Protein AF-A0A834IJY7-F1 (afdb_monomer_lite)

Sequence (375 aa):
MKRDKISRIFHVLYTVHRRNLPITKVKAKPRTNQPKRVQFVTTEVRCQEKTRGGVRYEVILGEPEVKAAPPKKPLSPKSSMSVQDIEDKLKAAEERRQQLESSKIAALSAKMQKIEEASRKKDEQTNQFITATRDALEQKMGIVTEKREAYITDLKTKLKDHIENVEKTRLSLEQQTDEVRSAIEEKLKTASLQRDENIKKMLERLKEHEDQVQKVKSTNNAKLQELETAIQEKLEQARNRKEQINQEQIEKLKKNNSRTLEKQKSVESNIENRKSEVINLIENKLCIAEQIREKEIQKKLELAKKHNEHLNEVKQSLENRKAEQVNKIETKLSAAEQKREQEMQKKIENIKKHEKHAELVRQNKAVMAAKASSG

Secondary structure (DSSP, 8-state):
-------------------PPP-----------PPPP------EEEEEEEETTEEEEEEESS--S--SPPP-PPPPP-----HHHHHHHHHHHHHHHHHHHHHHHHHHHHHHHHHHHHHHHHHHHHHHHHHHHHHHHHHHHHHHHHHHHHHHHHHHHHHHHHHHHHHHHHHHHHHHHHHHHHHHHHHHHHHHHHHHHHHHHHHHHHHHHHHHHHHHHHHHHHHHHHHHHHHHHHHHHHHHHHHHHHHHHHHHHHHHHHHHHHHHHHHHHHHHHHHHHHHHHHHHHHHHHHHHHHHHHHHHHHHHHHHHHHHHHHHHHHHHHHHHHHHHHHHHHHHHHHHHHHHHHHHHHHHHHHHHHHHHHHHHHHHHTTS----

Foldseek 3Di:
DDDDDDDDDDDDDDDDDDDDDDDDDDDDDDDDDDDDDDDQFDKDWADWDDDPVGIDIDIDSHDPPDPDDDPDDPDDPPPPQDPVNVVVVVVVVVVVVVVVVVVVVVVVVVVVVVVVVVVVVVVVVVVVVVVVVVVVVVVVVVVVVVVVVVVVVVVVVVVVVVVVVVVVVVVVVVVVVVVVVVVVVVVVVVVVVVVVVVVVVVVVVVVVVVVVVVVVVVVVVVVVVVVVVVVVVVVVVVVVVVVVVVVVVVVVVVVVVVVVVVVVVVVVVVVVVVVVVVVVVVVVVVVVVVVVVVVVVVVVVVVVVVVVVVVVVVVVVVVVVVVVVVVVVVVVVVVVVVVVVVVVVVVVVVVVVVVVVVVVVVVVVVVPVVDDDDD

Structure (mmCIF, N/CA/C/O backbone):
data_AF-A0A834IJY7-F1
#
_entry.id   AF-A0A834IJY7-F1
#
loop_
_atom_site.group_PDB
_atom_site.id
_atom_site.type_symbol
_atom_site.label_atom_id
_atom_site.label_alt_id
_atom_site.label_comp_id
_atom_site.label_asym_id
_atom_site.label_entity_id
_atom_site.label_seq_id
_atom_site.pdbx_PDB_ins_code
_atom_site.Cartn_x
_atom_site.Cartn_y
_atom_site.Cartn_z
_atom_site.occupancy
_atom_site.B_iso_or_equiv
_atom_site.auth_seq_id
_atom_site.auth_comp_id
_atom_site.auth_asym_id
_atom_site.auth_atom_id
_atom_site.pdbx_PDB_model_num
ATOM 1 N N . MET A 1 1 ? 16.867 -16.727 -80.340 1.00 38.84 1 MET A N 1
ATOM 2 C CA . MET A 1 1 ? 16.602 -15.469 -81.081 1.00 38.84 1 MET A CA 1
ATOM 3 C C . MET A 1 1 ? 17.670 -14.461 -80.678 1.00 38.84 1 MET A C 1
ATOM 5 O O . MET A 1 1 ? 17.827 -14.279 -79.490 1.00 38.84 1 MET A O 1
ATOM 9 N N . LYS A 1 2 ? 18.471 -13.812 -81.517 1.00 42.75 2 LYS A N 1
ATOM 10 C CA . LYS A 1 2 ? 18.690 -13.819 -82.965 1.00 42.75 2 LYS A CA 1
ATOM 11 C C . LYS A 1 2 ? 20.213 -13.724 -83.151 1.00 42.75 2 LYS A C 1
ATOM 13 O O . LYS A 1 2 ? 20.848 -12.877 -82.532 1.00 42.75 2 LYS A O 1
ATOM 18 N N . ARG A 1 3 ? 20.763 -14.618 -83.970 1.00 38.97 3 ARG A N 1
ATOM 19 C CA . ARG A 1 3 ? 22.030 -14.413 -84.675 1.00 38.97 3 ARG A CA 1
ATOM 20 C C . ARG A 1 3 ? 21.736 -13.606 -85.949 1.00 38.97 3 ARG A C 1
ATOM 22 O O . ARG A 1 3 ? 20.572 -13.450 -86.315 1.00 38.97 3 ARG A O 1
ATOM 29 N N . ASP A 1 4 ? 22.817 -13.188 -86.596 1.00 41.53 4 ASP A N 1
ATOM 30 C CA . ASP A 1 4 ? 22.943 -12.801 -88.009 1.00 41.53 4 ASP A CA 1
ATOM 31 C C . ASP A 1 4 ? 22.871 -11.307 -88.348 1.00 41.53 4 ASP A C 1
ATOM 33 O O . ASP A 1 4 ? 21.814 -10.678 -88.349 1.00 41.53 4 ASP A O 1
ATOM 37 N N . LYS A 1 5 ? 24.036 -10.770 -88.736 1.00 43.28 5 LYS A N 1
ATOM 38 C CA . LYS A 1 5 ? 24.415 -10.454 -90.135 1.00 43.28 5 LYS A CA 1
ATOM 39 C C . LYS A 1 5 ? 25.928 -10.147 -90.148 1.00 43.28 5 LYS A C 1
ATOM 41 O O . LYS A 1 5 ? 26.377 -9.289 -89.403 1.00 43.28 5 LYS A O 1
ATOM 46 N N . ILE A 1 6 ? 26.785 -11.000 -90.725 1.00 40.69 6 ILE A N 1
ATOM 47 C CA . ILE A 1 6 ? 27.172 -11.067 -92.157 1.00 40.69 6 ILE A CA 1
ATOM 48 C C . ILE A 1 6 ? 27.755 -9.710 -92.608 1.00 40.69 6 ILE A C 1
ATOM 50 O O . ILE A 1 6 ? 27.006 -8.751 -92.709 1.00 40.69 6 ILE A O 1
ATOM 54 N N . SER A 1 7 ? 29.079 -9.513 -92.686 1.00 35.91 7 SER A N 1
ATOM 55 C CA . SER A 1 7 ? 30.093 -10.028 -93.640 1.00 35.91 7 SER A CA 1
ATOM 56 C C . SER A 1 7 ? 30.334 -9.087 -94.835 1.00 35.91 7 SER A C 1
ATOM 58 O O . SER A 1 7 ? 29.386 -8.576 -95.420 1.00 35.91 7 SER A O 1
ATOM 60 N N . ARG A 1 8 ? 31.618 -9.029 -95.237 1.00 38.97 8 ARG A N 1
ATOM 61 C CA . ARG A 1 8 ? 32.228 -8.568 -96.510 1.00 38.97 8 ARG A CA 1
ATOM 62 C C . ARG A 1 8 ? 32.745 -7.121 -96.544 1.00 38.97 8 ARG A C 1
ATOM 64 O O . ARG A 1 8 ? 31.973 -6.188 -96.413 1.00 38.97 8 ARG A O 1
ATOM 71 N N . ILE A 1 9 ? 34.070 -6.908 -96.488 1.00 36.78 9 ILE A N 1
ATOM 72 C CA . ILE A 1 9 ? 35.138 -7.099 -97.517 1.00 36.78 9 ILE A CA 1
ATOM 73 C C . ILE A 1 9 ? 35.151 -5.942 -98.533 1.00 36.78 9 ILE A C 1
ATOM 75 O O . ILE A 1 9 ? 34.147 -5.738 -99.199 1.00 36.78 9 ILE A O 1
ATOM 79 N N . PHE A 1 10 ? 36.308 -5.264 -98.652 1.00 37.94 10 PHE A N 1
ATOM 80 C CA . PHE A 1 10 ? 37.051 -4.817 -99.863 1.00 37.94 10 PHE A CA 1
ATOM 81 C C . PHE A 1 10 ? 37.964 -3.631 -99.460 1.00 37.94 10 PHE A C 1
ATOM 83 O O . PHE A 1 10 ? 37.476 -2.604 -99.012 1.00 37.94 10 PHE A O 1
ATOM 90 N N . HIS A 1 11 ? 39.290 -3.777 -99.341 1.00 36.34 11 HIS A N 1
ATOM 91 C CA . HIS A 1 11 ? 40.300 -3.688 -100.414 1.00 36.34 11 HIS A CA 1
ATOM 92 C C . HIS A 1 11 ? 40.090 -2.521 -101.393 1.00 36.34 11 HIS A C 1
ATOM 94 O O . HIS A 1 11 ? 39.398 -2.696 -102.389 1.00 36.34 11 HIS A O 1
ATOM 100 N N . VAL A 1 12 ? 40.774 -1.387 -101.171 1.00 42.09 12 VAL A N 1
ATOM 101 C CA . VAL A 1 12 ? 41.196 -0.471 -102.248 1.00 42.09 12 VAL A CA 1
ATOM 102 C C . VAL A 1 12 ? 42.589 0.092 -101.942 1.00 42.09 12 VAL A C 1
ATOM 104 O O . VAL A 1 12 ? 42.878 0.573 -100.849 1.00 42.09 12 VAL A O 1
ATOM 107 N N . LEU A 1 13 ? 43.442 -0.047 -102.950 1.00 35.44 13 LEU A N 1
ATOM 108 C CA . LEU A 1 13 ? 44.845 0.324 -103.063 1.00 35.44 13 LEU A CA 1
ATOM 109 C C . LEU A 1 13 ? 45.053 1.839 -103.256 1.00 35.44 13 LEU A C 1
ATOM 111 O O . LEU A 1 13 ? 44.202 2.516 -103.818 1.00 35.44 13 LEU A O 1
ATOM 115 N N . TYR A 1 14 ? 46.242 2.297 -102.842 1.00 34.66 14 TYR A N 1
ATOM 116 C CA . TYR A 1 14 ? 47.100 3.357 -103.407 1.00 34.66 14 TYR A CA 1
ATOM 117 C C . TYR A 1 14 ? 46.477 4.596 -104.075 1.00 34.66 14 TYR A C 1
ATOM 119 O O . TYR A 1 14 ? 45.822 4.489 -105.098 1.00 34.66 14 TYR A O 1
ATOM 127 N N . THR A 1 15 ? 46.953 5.787 -103.682 1.00 43.72 15 THR A N 1
ATOM 128 C CA . THR A 1 15 ? 47.568 6.743 -104.635 1.00 43.72 15 THR A CA 1
ATOM 129 C C . THR A 1 15 ? 48.468 7.766 -103.921 1.00 43.72 15 THR A C 1
ATOM 131 O O . THR A 1 15 ? 48.034 8.539 -103.072 1.00 43.72 15 THR A O 1
ATOM 134 N N . VAL A 1 16 ? 49.748 7.793 -104.307 1.00 42.41 16 VAL A N 1
ATOM 135 C CA . VAL A 1 16 ? 50.743 8.826 -103.972 1.00 42.41 16 VAL A CA 1
ATOM 136 C C . VAL A 1 16 ? 50.749 9.849 -105.109 1.00 42.41 16 VAL A C 1
ATOM 138 O O . VAL A 1 16 ? 51.053 9.491 -106.243 1.00 42.41 16 VAL A O 1
ATOM 141 N N . HIS A 1 17 ? 50.442 11.118 -104.827 1.00 43.25 17 HIS A N 1
ATOM 142 C CA . HIS A 1 17 ? 50.485 12.196 -105.822 1.00 43.25 17 HIS A CA 1
ATOM 143 C C . HIS A 1 17 ? 51.727 13.079 -105.635 1.00 43.25 17 HIS A C 1
ATOM 145 O O . HIS A 1 17 ? 51.758 13.996 -104.815 1.00 43.25 17 HIS A O 1
ATOM 151 N N . ARG A 1 18 ? 52.754 12.797 -106.446 1.00 37.34 18 ARG A N 1
ATOM 152 C CA . ARG A 1 18 ? 53.993 13.571 -106.609 1.00 37.34 18 ARG A CA 1
ATOM 153 C C . ARG A 1 18 ? 53.788 14.577 -107.751 1.00 37.34 18 ARG A C 1
ATOM 155 O O . ARG A 1 18 ? 53.533 14.164 -108.878 1.00 37.34 18 ARG A O 1
ATOM 162 N N . ARG A 1 19 ? 53.882 15.885 -107.488 1.00 42.09 19 ARG A N 1
ATOM 163 C CA . ARG A 1 19 ? 53.818 16.933 -108.527 1.00 42.09 19 ARG A CA 1
ATOM 164 C C . ARG A 1 19 ? 55.229 17.390 -108.912 1.00 42.09 19 ARG A C 1
ATOM 166 O O . ARG A 1 19 ? 55.944 17.942 -108.084 1.00 42.09 19 ARG A O 1
ATOM 173 N N . ASN A 1 20 ? 55.601 17.144 -110.169 1.00 45.50 20 ASN A N 1
ATOM 174 C CA . ASN A 1 20 ? 56.805 17.653 -110.829 1.00 45.50 20 ASN A CA 1
ATOM 175 C C . ASN A 1 20 ? 56.494 19.007 -111.497 1.00 45.50 20 ASN A C 1
ATOM 177 O O . ASN A 1 20 ? 55.472 19.122 -112.171 1.00 45.50 20 ASN A O 1
ATOM 181 N N . LEU A 1 21 ? 57.389 19.994 -111.363 1.00 47.38 21 LEU A N 1
ATOM 182 C CA . LEU A 1 21 ? 57.423 21.189 -112.220 1.00 47.38 21 LEU A CA 1
ATOM 183 C C . LEU A 1 21 ? 58.429 20.990 -113.376 1.00 47.38 21 LEU A C 1
ATOM 185 O O . LEU A 1 21 ? 59.454 20.334 -113.173 1.00 47.38 21 LEU A O 1
ATOM 189 N N . PRO A 1 22 ? 58.165 21.537 -114.579 1.00 48.69 22 PRO A N 1
ATOM 190 C CA . PRO A 1 22 ? 58.965 21.269 -115.770 1.00 48.69 22 PRO A CA 1
ATOM 191 C C . PRO A 1 22 ? 60.200 22.178 -115.887 1.00 48.69 22 PRO A C 1
ATOM 193 O O . PRO A 1 22 ? 60.126 23.395 -115.742 1.00 48.69 22 PRO A O 1
ATOM 196 N N . ILE A 1 23 ? 61.336 21.560 -116.219 1.00 48.78 23 ILE A N 1
ATOM 197 C CA . ILE A 1 23 ? 62.588 22.209 -116.630 1.00 48.78 23 ILE A CA 1
ATOM 198 C C . ILE A 1 23 ? 62.570 22.338 -118.158 1.00 48.78 23 ILE A C 1
ATOM 200 O O . ILE A 1 23 ? 62.612 21.328 -118.861 1.00 48.78 23 ILE A O 1
ATOM 204 N N . THR A 1 24 ? 62.562 23.559 -118.690 1.00 43.22 24 THR A N 1
ATOM 205 C CA . THR A 1 24 ? 62.720 23.815 -120.131 1.00 43.22 24 THR A CA 1
ATOM 206 C C . THR A 1 24 ? 64.186 24.083 -120.471 1.00 43.22 24 THR A C 1
ATOM 208 O O . THR A 1 24 ? 64.736 25.126 -120.122 1.00 43.22 24 THR A O 1
ATOM 211 N N . LYS A 1 25 ? 64.829 23.142 -121.173 1.00 44.59 25 LYS A N 1
ATOM 212 C CA . LYS A 1 25 ? 66.136 23.330 -121.824 1.00 44.59 25 LYS A CA 1
ATOM 213 C C . LYS A 1 25 ? 65.916 23.830 -123.253 1.00 44.59 25 LYS A C 1
ATOM 215 O O . LYS A 1 25 ? 65.259 23.145 -124.030 1.00 44.59 25 LYS A O 1
ATOM 220 N N . VAL A 1 26 ? 66.526 24.955 -123.624 1.00 46.16 26 VAL A N 1
ATOM 221 C CA . VAL A 1 26 ? 66.624 25.404 -125.024 1.00 46.16 26 VAL A CA 1
ATOM 222 C C . VAL A 1 26 ? 68.057 25.169 -125.506 1.00 46.16 26 VAL A C 1
ATOM 224 O O . VAL A 1 26 ? 68.996 25.799 -125.030 1.00 46.16 26 VAL A O 1
ATOM 227 N N . LYS A 1 27 ? 68.225 24.219 -126.433 1.00 38.81 27 LYS A N 1
ATOM 228 C CA . LYS A 1 27 ? 69.438 24.007 -127.238 1.00 38.81 27 LYS A CA 1
ATOM 229 C C . LYS A 1 27 ? 69.098 24.390 -128.679 1.00 38.81 27 LYS A C 1
ATOM 231 O O . LYS A 1 27 ? 68.228 23.760 -129.272 1.00 38.81 27 LYS A O 1
ATOM 236 N N . ALA A 1 28 ? 69.812 25.352 -129.256 1.00 45.56 28 ALA A N 1
ATOM 237 C CA . ALA A 1 28 ? 69.815 25.599 -130.697 1.00 45.56 28 ALA A CA 1
ATOM 238 C C . ALA A 1 28 ? 71.261 25.757 -131.201 1.00 45.56 28 ALA A C 1
ATOM 240 O O . ALA A 1 28 ? 72.141 26.209 -130.477 1.00 45.56 28 ALA A O 1
ATOM 241 N N . LYS A 1 29 ? 71.472 25.250 -132.415 1.00 49.19 29 LYS A N 1
ATOM 242 C CA . LYS A 1 29 ? 72.704 24.737 -133.045 1.00 49.19 29 LYS A CA 1
ATOM 243 C C . LYS A 1 29 ? 73.736 25.817 -133.448 1.00 49.19 29 LYS A C 1
ATOM 245 O O . LYS A 1 29 ? 73.371 26.985 -133.555 1.00 49.19 29 LYS A O 1
ATOM 250 N N . PRO A 1 30 ? 75.006 25.436 -133.712 1.00 46.34 30 PRO A N 1
ATOM 251 C CA . PRO A 1 30 ? 76.094 26.376 -133.985 1.00 46.34 30 PRO A CA 1
ATOM 252 C C . PRO A 1 30 ? 76.024 26.918 -135.417 1.00 46.34 30 PRO A C 1
ATOM 254 O O . PRO A 1 30 ? 75.591 26.217 -136.333 1.00 46.34 30 PRO A O 1
ATOM 257 N N . ARG A 1 31 ? 76.488 28.156 -135.625 1.00 46.28 31 ARG A N 1
ATOM 258 C CA . ARG A 1 31 ? 76.625 28.748 -136.961 1.00 46.28 31 ARG A CA 1
ATOM 259 C C . ARG A 1 31 ? 77.946 29.507 -137.067 1.00 46.28 31 ARG A C 1
ATOM 261 O O . ARG A 1 31 ? 78.106 30.585 -136.510 1.00 46.28 31 ARG A O 1
ATOM 268 N N . THR A 1 32 ? 78.891 28.908 -137.779 1.00 41.16 32 THR A N 1
ATOM 269 C CA . THR A 1 32 ? 80.137 29.524 -138.241 1.00 41.16 32 THR A CA 1
ATOM 270 C C . THR A 1 32 ? 79.849 30.344 -139.496 1.00 41.16 32 THR A C 1
ATOM 272 O O . THR A 1 32 ? 79.196 29.831 -140.404 1.00 41.16 32 THR A O 1
ATOM 275 N N . ASN A 1 33 ? 80.334 31.585 -139.586 1.00 47.81 33 ASN A N 1
ATOM 276 C CA . ASN A 1 33 ? 80.437 32.295 -140.862 1.00 47.81 33 ASN A CA 1
ATOM 277 C C . ASN A 1 33 ? 81.646 33.242 -140.876 1.00 47.81 33 ASN A C 1
ATOM 279 O O . ASN A 1 33 ? 81.942 33.914 -139.893 1.00 47.81 33 ASN A O 1
ATOM 283 N N . GLN A 1 34 ? 82.330 33.203 -142.015 1.00 47.91 34 GLN A N 1
ATOM 284 C CA . GLN A 1 34 ? 83.654 33.731 -142.352 1.00 47.91 34 GLN A CA 1
ATOM 285 C C . GLN A 1 34 ? 83.768 35.275 -142.320 1.00 47.91 34 GLN A C 1
ATOM 287 O O . GLN A 1 34 ? 82.744 35.964 -142.368 1.00 47.91 34 GLN A O 1
ATOM 292 N N . PRO A 1 35 ? 84.997 35.837 -142.259 1.00 56.34 35 PRO A N 1
ATOM 293 C CA . PRO A 1 35 ? 85.220 37.279 -14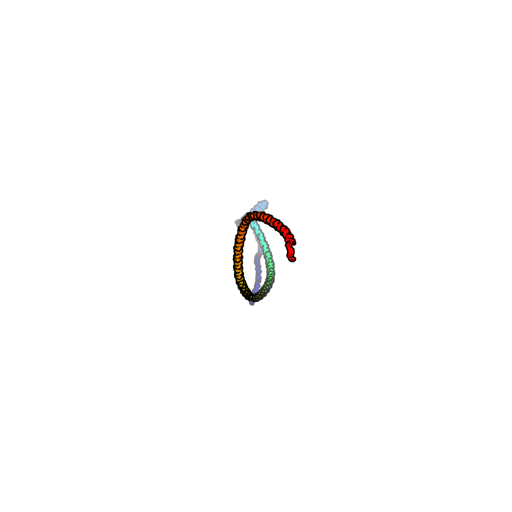2.125 1.00 56.34 35 PRO A CA 1
ATOM 294 C C . PRO A 1 35 ? 84.767 38.079 -143.357 1.00 56.34 35 PRO A C 1
ATOM 296 O O . PRO A 1 35 ? 85.046 37.723 -144.502 1.00 56.34 35 PRO A O 1
ATOM 299 N N . LYS A 1 36 ? 84.073 39.197 -143.105 1.00 56.53 36 LYS A N 1
ATOM 300 C CA . LYS A 1 36 ? 83.628 40.163 -144.121 1.00 56.53 36 LYS A CA 1
ATOM 301 C C . LYS A 1 36 ? 84.762 41.124 -144.497 1.00 56.53 36 LYS A C 1
ATOM 303 O O . LYS A 1 36 ? 85.571 41.504 -143.657 1.00 56.53 36 LYS A O 1
ATOM 308 N N . ARG A 1 37 ? 84.774 41.502 -145.778 1.00 50.97 37 ARG A N 1
ATOM 309 C CA . ARG A 1 37 ? 85.736 42.391 -146.451 1.00 50.97 37 ARG A CA 1
ATOM 310 C C . ARG A 1 37 ? 85.985 43.693 -145.677 1.00 50.97 37 ARG A C 1
ATOM 312 O O . ARG A 1 37 ? 85.035 44.341 -145.246 1.00 50.97 37 ARG A O 1
ATOM 319 N N . VAL A 1 38 ? 87.258 44.080 -145.577 1.00 46.75 38 VAL A N 1
ATOM 320 C CA . VAL A 1 38 ? 87.716 45.370 -145.041 1.00 46.75 38 VAL A CA 1
ATOM 321 C C . VAL A 1 38 ? 87.212 46.489 -145.957 1.00 46.75 38 VAL A C 1
ATOM 323 O O . VAL A 1 38 ? 87.565 46.534 -147.134 1.00 46.75 38 VAL A O 1
ATOM 326 N N . GLN A 1 39 ? 86.351 47.356 -145.428 1.00 56.75 39 GLN A N 1
ATOM 327 C CA . GLN A 1 39 ? 85.931 48.594 -146.082 1.00 56.75 39 GLN A CA 1
ATOM 328 C C . GLN A 1 39 ? 86.900 49.702 -145.660 1.00 56.75 39 GLN A C 1
ATOM 330 O O . GLN A 1 39 ? 87.082 49.943 -144.469 1.00 56.75 39 GLN A O 1
ATOM 335 N N . PHE A 1 40 ? 87.550 50.346 -146.629 1.00 47.84 40 PHE A N 1
ATOM 336 C CA . PHE A 1 40 ? 88.382 51.521 -146.382 1.00 47.84 40 PHE A CA 1
ATOM 337 C C . PHE A 1 40 ? 87.459 52.720 -146.161 1.00 47.84 40 PHE A C 1
ATOM 339 O O . PHE A 1 40 ? 86.827 53.186 -147.105 1.00 47.84 40 PHE A O 1
ATOM 346 N N . VAL A 1 41 ? 87.345 53.179 -144.914 1.00 57.81 41 VAL A N 1
ATOM 347 C CA . VAL A 1 41 ? 86.576 54.380 -144.569 1.00 57.81 41 VAL A CA 1
ATOM 348 C C . VAL A 1 41 ? 87.533 55.573 -144.536 1.00 57.81 41 VAL A C 1
ATOM 350 O O . VAL A 1 41 ? 88.617 55.488 -143.959 1.00 57.81 41 VAL A O 1
ATOM 353 N N . THR A 1 42 ? 87.180 56.661 -145.217 1.00 59.50 42 THR A N 1
ATOM 354 C CA . THR A 1 42 ? 87.978 57.892 -145.291 1.00 59.50 42 THR A CA 1
ATOM 355 C C . THR A 1 42 ? 87.943 58.627 -143.951 1.00 59.50 42 THR A C 1
ATOM 357 O O . THR A 1 42 ? 86.962 59.293 -143.635 1.00 59.50 42 THR A O 1
ATOM 360 N N . THR A 1 43 ? 89.012 58.494 -143.167 1.00 62.69 43 THR A N 1
ATOM 361 C CA . THR A 1 43 ? 89.183 59.162 -141.870 1.00 62.69 43 THR A CA 1
ATOM 362 C C . THR A 1 43 ? 89.614 60.620 -142.041 1.00 62.69 43 THR A C 1
ATOM 364 O O . THR A 1 43 ? 90.710 60.883 -142.536 1.00 62.69 43 THR A O 1
ATOM 367 N N . GLU A 1 44 ? 88.793 61.564 -141.577 1.00 72.31 44 GLU A N 1
ATOM 368 C CA . GLU A 1 44 ? 89.109 62.995 -141.493 1.00 72.31 44 GLU A CA 1
ATOM 369 C C . GLU A 1 44 ? 89.424 63.376 -140.037 1.00 72.31 44 GLU A C 1
ATOM 371 O O . GLU A 1 44 ? 88.681 63.038 -139.115 1.00 72.31 44 GLU A O 1
ATOM 376 N N . VAL A 1 45 ? 90.529 64.086 -139.802 1.00 73.44 45 VAL A N 1
ATOM 377 C CA . VAL A 1 45 ? 90.895 64.596 -138.473 1.00 73.44 45 VAL A CA 1
ATOM 378 C C . VAL A 1 45 ? 90.630 66.098 -138.414 1.00 73.44 45 VAL A C 1
ATOM 380 O O . VAL A 1 45 ? 91.240 66.862 -139.160 1.00 73.44 45 VAL A O 1
ATOM 383 N N . ARG A 1 46 ? 89.749 66.528 -137.505 1.00 71.94 46 ARG A N 1
ATOM 384 C CA . ARG A 1 46 ? 89.367 67.932 -137.285 1.00 71.94 46 ARG A CA 1
ATOM 385 C C . ARG A 1 46 ? 89.684 68.385 -135.854 1.00 71.94 46 ARG A C 1
ATOM 387 O O . ARG A 1 46 ? 89.955 67.578 -134.968 1.00 71.94 46 ARG A O 1
ATOM 394 N N . CYS A 1 47 ? 89.678 69.702 -135.638 1.00 73.44 47 CYS A N 1
ATOM 395 C CA . CYS A 1 47 ? 89.782 70.329 -134.311 1.00 73.44 47 CYS A CA 1
ATOM 396 C C . CYS A 1 47 ? 91.017 69.893 -133.494 1.00 73.44 47 CYS A C 1
ATOM 398 O O . CYS A 1 47 ? 90.910 69.541 -132.320 1.00 73.44 47 CYS A O 1
ATOM 400 N N . GLN A 1 48 ? 92.200 69.900 -134.120 1.00 72.75 48 GLN A N 1
ATOM 401 C CA . GLN A 1 48 ? 93.450 69.589 -133.431 1.00 72.75 48 GLN A CA 1
ATOM 402 C C . GLN A 1 48 ? 93.884 70.757 -132.534 1.00 72.75 48 GLN A C 1
ATOM 404 O O . GLN A 1 48 ? 94.362 71.781 -133.017 1.00 72.75 48 GLN A O 1
ATOM 409 N N . GLU A 1 49 ? 93.772 70.577 -131.222 1.00 76.81 49 GLU A N 1
ATOM 410 C CA . GLU A 1 49 ? 94.214 71.535 -130.215 1.00 76.81 49 GLU A CA 1
ATOM 411 C C . GLU A 1 49 ? 95.462 71.003 -129.506 1.00 76.81 49 GLU A C 1
ATOM 413 O O . GLU A 1 49 ? 95.454 69.944 -128.868 1.00 76.81 49 GLU A O 1
ATOM 418 N N . LYS A 1 50 ? 96.568 71.736 -129.656 1.00 80.06 50 LYS A N 1
ATOM 419 C CA . LYS A 1 50 ? 97.861 71.387 -129.068 1.00 80.06 50 LYS A CA 1
ATOM 420 C C . LYS A 1 50 ? 98.077 72.218 -127.813 1.00 80.06 50 LYS A C 1
ATOM 422 O O . LYS A 1 50 ? 98.107 73.442 -127.876 1.00 80.06 50 LYS A O 1
ATOM 427 N N . THR A 1 51 ? 98.276 71.546 -126.687 1.00 74.62 51 THR A N 1
ATOM 428 C CA . THR A 1 51 ? 98.756 72.166 -125.446 1.00 74.62 51 THR A CA 1
ATOM 429 C C . THR A 1 51 ? 100.147 71.626 -125.119 1.00 74.62 51 THR A C 1
ATOM 431 O O . THR A 1 51 ? 100.586 70.626 -125.690 1.00 74.62 51 THR A O 1
ATOM 434 N N . ARG A 1 52 ? 100.866 72.257 -124.178 1.00 78.12 52 ARG A N 1
ATOM 435 C CA . ARG A 1 52 ? 102.225 71.832 -123.781 1.00 78.12 52 ARG A CA 1
ATOM 436 C C . ARG A 1 52 ? 102.294 70.368 -123.300 1.00 78.12 52 ARG A C 1
ATOM 438 O O . ARG A 1 52 ? 103.363 69.776 -123.352 1.00 78.12 52 ARG A O 1
ATOM 445 N N . GLY A 1 53 ? 101.174 69.796 -122.844 1.00 82.75 53 GLY A N 1
ATOM 446 C CA . GLY A 1 53 ? 101.066 68.415 -122.351 1.00 82.75 53 GLY A CA 1
ATOM 447 C C . GLY A 1 53 ? 100.581 67.381 -123.375 1.00 82.75 53 GLY A C 1
ATOM 448 O O . GLY A 1 53 ? 100.396 66.226 -123.006 1.00 82.75 53 GLY A O 1
ATOM 449 N N . GLY A 1 54 ? 100.353 67.766 -124.635 1.00 85.06 54 GLY A N 1
ATOM 450 C CA . GLY A 1 54 ? 99.896 66.855 -125.685 1.00 85.06 54 GLY A CA 1
ATOM 451 C C . GLY A 1 54 ? 98.847 67.467 -126.609 1.00 85.06 54 GLY A C 1
ATOM 452 O O . GLY A 1 54 ? 98.421 68.614 -126.455 1.00 85.06 54 GLY A O 1
ATOM 453 N N . VAL A 1 55 ? 98.440 66.681 -127.603 1.00 82.06 55 VAL A N 1
ATOM 454 C CA . VAL A 1 55 ? 97.530 67.116 -128.660 1.00 82.06 55 VAL A CA 1
ATOM 455 C C . VAL A 1 55 ? 96.241 66.314 -128.607 1.00 82.06 55 VAL A C 1
ATOM 457 O O . VAL A 1 55 ? 96.282 65.091 -128.721 1.00 82.06 55 VAL A O 1
ATOM 460 N N . ARG A 1 56 ? 95.105 67.008 -128.490 1.00 82.56 56 ARG A N 1
ATOM 461 C CA . ARG A 1 56 ? 93.779 66.414 -128.693 1.00 82.56 56 ARG A CA 1
ATOM 462 C C . ARG A 1 56 ? 93.287 66.752 -130.093 1.00 82.56 56 ARG A C 1
ATOM 464 O O . ARG A 1 56 ? 93.484 67.871 -130.553 1.00 82.56 56 ARG A O 1
ATOM 471 N N . TYR A 1 57 ? 92.685 65.792 -130.775 1.00 77.44 57 TYR A N 1
ATOM 472 C CA . TYR A 1 57 ? 92.036 65.993 -132.065 1.00 77.44 57 TYR A CA 1
ATOM 473 C C . TYR A 1 57 ? 90.808 65.100 -132.156 1.00 77.44 57 TYR A C 1
ATOM 475 O O . TYR A 1 57 ? 90.750 64.047 -131.520 1.00 77.44 57 TYR A O 1
ATOM 483 N N . GLU A 1 58 ? 89.828 65.534 -132.935 1.00 78.94 58 GLU A N 1
ATOM 484 C CA . GLU A 1 58 ? 88.626 64.767 -133.215 1.00 78.94 58 GLU A CA 1
ATOM 485 C C . GLU A 1 58 ? 88.839 63.964 -134.503 1.00 78.94 58 GLU A C 1
ATOM 487 O O . GLU A 1 58 ? 89.218 64.517 -135.536 1.00 78.94 58 GLU A O 1
ATOM 492 N N . VAL A 1 59 ? 88.642 62.647 -134.433 1.00 80.94 59 VAL A N 1
ATOM 493 C CA . VAL A 1 59 ? 88.781 61.734 -135.574 1.00 80.94 59 VAL A CA 1
ATOM 494 C C . VAL A 1 59 ? 87.393 61.345 -136.051 1.00 80.94 59 VAL A C 1
ATOM 496 O O . VAL A 1 59 ? 86.698 60.575 -135.388 1.00 80.94 59 VAL A O 1
ATOM 499 N N . ILE A 1 60 ? 86.998 61.864 -137.207 1.00 76.44 60 ILE A N 1
ATOM 500 C CA . ILE A 1 60 ? 85.737 61.535 -137.857 1.00 76.44 60 ILE A CA 1
ATOM 501 C C . ILE A 1 60 ? 86.030 60.438 -138.877 1.00 76.44 60 ILE A C 1
ATOM 503 O O . ILE A 1 60 ? 86.618 60.668 -139.929 1.00 76.44 60 ILE A O 1
ATOM 507 N N . LEU A 1 61 ? 85.638 59.211 -138.538 1.00 75.50 61 LEU A N 1
ATOM 508 C CA . LEU A 1 61 ? 85.828 58.036 -139.393 1.00 75.50 61 LEU A CA 1
ATOM 509 C C . LEU A 1 61 ? 84.844 58.007 -140.580 1.00 75.50 61 LEU A C 1
ATOM 511 O O . LEU A 1 61 ? 85.008 57.169 -141.450 1.00 75.50 61 LEU A O 1
ATOM 515 N N . GLY A 1 62 ? 83.850 58.903 -140.627 1.00 71.75 62 GLY A N 1
ATOM 516 C CA . GLY A 1 62 ? 82.886 59.101 -141.718 1.00 71.75 62 GLY A CA 1
ATOM 517 C C . GLY A 1 62 ? 81.807 60.121 -141.320 1.00 71.75 62 GLY A C 1
ATOM 518 O O . GLY A 1 62 ? 81.522 60.271 -140.130 1.00 71.75 62 GLY A O 1
ATOM 519 N N . GLU A 1 63 ? 81.228 60.851 -142.281 1.00 65.31 63 GLU A N 1
ATOM 520 C CA . GLU A 1 63 ? 80.166 61.828 -141.989 1.00 65.31 63 GLU A CA 1
ATOM 521 C C . GLU A 1 63 ? 78.907 61.127 -141.438 1.00 65.31 63 GLU A C 1
ATOM 523 O O . GLU A 1 63 ? 78.471 60.121 -142.004 1.00 65.31 63 GLU A O 1
ATOM 528 N N . PRO A 1 64 ? 78.299 61.624 -140.341 1.00 67.06 64 PRO A N 1
ATOM 529 C CA . PRO A 1 64 ? 77.100 61.011 -139.782 1.00 67.06 64 PRO A CA 1
ATOM 530 C C . PRO A 1 64 ? 75.935 61.106 -140.779 1.00 67.06 64 PRO A C 1
ATOM 532 O O . PRO A 1 64 ? 75.542 62.196 -141.189 1.00 67.06 64 PRO A O 1
ATOM 535 N N . GLU A 1 65 ? 75.341 59.958 -141.115 1.00 62.75 65 GLU A N 1
ATOM 536 C CA . GLU A 1 65 ? 74.311 59.758 -142.156 1.00 62.75 65 GLU A CA 1
ATOM 537 C C . GLU A 1 65 ? 72.952 60.446 -141.855 1.00 62.75 65 GLU A C 1
ATOM 539 O O . GLU A 1 65 ? 71.976 60.284 -142.582 1.00 62.75 65 GLU A O 1
ATOM 544 N N . VAL A 1 66 ? 72.866 61.250 -140.785 1.00 61.59 66 VAL A N 1
ATOM 545 C CA . VAL A 1 66 ? 71.640 61.919 -140.327 1.00 61.59 66 VAL A CA 1
ATOM 546 C C . VAL A 1 66 ? 71.958 63.339 -139.829 1.00 61.59 66 VAL A C 1
ATOM 548 O O . VAL A 1 66 ? 72.435 63.529 -138.711 1.00 61.59 66 VAL A O 1
ATOM 551 N N . LYS A 1 67 ? 71.649 64.371 -140.630 1.00 60.78 67 LYS A N 1
ATOM 552 C CA . LYS A 1 67 ? 71.683 65.794 -140.214 1.00 60.78 67 LYS A CA 1
ATOM 553 C C . LYS A 1 67 ? 70.422 66.178 -139.419 1.00 60.78 67 LYS A C 1
ATOM 555 O O . LYS A 1 67 ? 69.695 67.089 -139.805 1.00 60.78 67 LYS A O 1
ATOM 560 N N . ALA A 1 68 ? 70.139 65.477 -138.319 1.00 60.16 68 ALA A N 1
ATOM 561 C CA . ALA A 1 68 ? 69.050 65.824 -137.402 1.00 60.16 68 ALA A CA 1
ATOM 562 C C . ALA A 1 68 ? 69.419 65.507 -135.943 1.00 60.16 68 ALA A C 1
ATOM 564 O O . ALA A 1 68 ? 69.972 64.453 -135.638 1.00 60.16 68 ALA A O 1
ATOM 565 N N . ALA A 1 69 ? 69.129 66.457 -135.052 1.00 60.28 69 ALA A N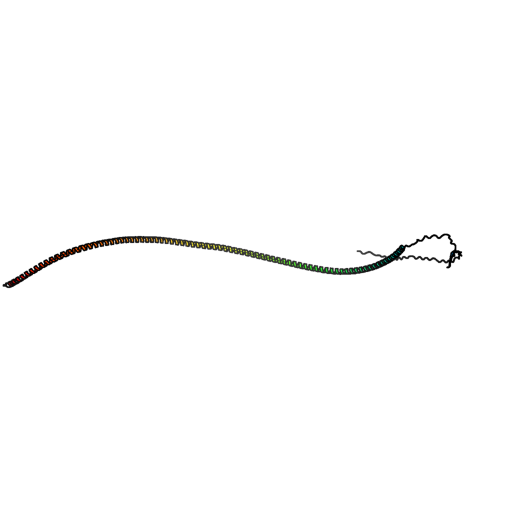 1
ATOM 566 C CA . ALA A 1 69 ? 69.499 66.437 -133.638 1.00 60.28 69 ALA A CA 1
ATOM 567 C C . ALA A 1 69 ? 68.921 65.224 -132.868 1.00 60.28 69 ALA A C 1
ATOM 569 O O . ALA A 1 69 ? 67.824 64.764 -133.197 1.00 60.28 69 ALA A O 1
ATOM 570 N N . PRO A 1 70 ? 69.597 64.732 -131.805 1.00 65.56 70 PRO A N 1
ATOM 571 C CA . PRO A 1 70 ? 69.109 63.606 -131.014 1.00 65.56 70 PRO A CA 1
ATOM 572 C C . PRO A 1 70 ? 67.739 63.928 -130.391 1.00 65.56 70 PRO A C 1
ATOM 574 O O . PRO A 1 70 ? 67.566 65.031 -129.858 1.00 65.56 70 PRO A O 1
ATOM 577 N N . PRO A 1 71 ? 66.771 62.991 -130.382 1.00 66.88 71 PRO A N 1
ATOM 578 C CA . PRO A 1 71 ? 65.515 63.197 -129.674 1.00 66.88 71 PRO A CA 1
ATOM 579 C C . PRO A 1 71 ? 65.797 63.428 -128.184 1.00 66.88 71 PRO A C 1
ATOM 581 O O . PRO A 1 71 ? 66.485 62.638 -127.529 1.00 66.88 71 PRO A O 1
ATOM 584 N N . LYS A 1 72 ? 65.280 64.541 -127.650 1.00 59.69 72 LYS A N 1
ATOM 585 C CA . LYS A 1 72 ? 65.385 64.904 -126.232 1.00 59.69 72 LYS A CA 1
ATOM 586 C C . LYS A 1 72 ? 64.791 63.771 -125.391 1.00 59.69 72 LYS A C 1
ATOM 588 O O . LYS A 1 72 ? 63.580 63.559 -125.410 1.00 59.69 72 LYS A O 1
ATOM 593 N N . LYS A 1 73 ? 65.633 63.050 -124.644 1.00 64.81 73 LYS A N 1
ATOM 594 C CA . LYS A 1 73 ? 65.159 62.150 -123.584 1.00 64.81 73 LYS A CA 1
ATOM 595 C C . LYS A 1 73 ? 64.350 62.997 -122.587 1.00 64.81 73 LYS A C 1
ATOM 597 O O . LYS A 1 73 ? 64.809 64.096 -122.259 1.00 64.81 73 LYS A O 1
ATOM 602 N N . PRO A 1 74 ? 63.173 62.544 -122.119 1.00 61.66 74 PRO A N 1
ATOM 603 C CA . PRO A 1 74 ? 62.468 63.238 -121.046 1.00 61.66 74 PRO A CA 1
ATOM 604 C C . PRO A 1 74 ? 63.424 63.405 -119.859 1.00 61.66 74 PRO A C 1
ATOM 606 O O . PRO A 1 74 ? 64.201 62.495 -119.562 1.00 61.66 74 PRO A O 1
ATOM 609 N N . LEU A 1 75 ? 63.415 64.581 -119.221 1.00 59.44 75 LEU A N 1
ATOM 610 C CA . LEU A 1 75 ? 64.233 64.814 -118.035 1.00 59.44 75 LEU A CA 1
ATOM 611 C C . LEU A 1 75 ? 63.854 63.775 -116.977 1.00 59.44 75 LEU A C 1
ATOM 613 O O . LEU A 1 75 ? 62.715 63.749 -116.513 1.00 59.44 75 LEU A O 1
ATOM 617 N N . SER A 1 76 ? 64.815 62.938 -116.587 1.00 61.00 76 SER A N 1
ATOM 618 C CA . SER A 1 76 ? 64.723 62.139 -115.369 1.00 61.00 76 SER A CA 1
ATOM 619 C C . SER A 1 76 ? 64.313 63.068 -114.219 1.00 61.00 76 SER A C 1
ATOM 621 O O . SER A 1 76 ? 64.889 64.159 -114.119 1.00 61.00 76 SER A O 1
ATOM 623 N N . PRO A 1 77 ? 63.346 62.692 -113.362 1.00 61.62 77 PRO A N 1
ATOM 624 C CA . PRO A 1 77 ? 62.984 63.510 -112.213 1.00 61.62 77 PRO A CA 1
ATOM 625 C C . PRO A 1 77 ? 64.253 63.867 -111.435 1.00 61.62 77 PRO A C 1
ATOM 627 O O . PRO A 1 77 ? 65.026 62.979 -111.066 1.00 61.62 77 PRO A O 1
ATOM 630 N N . LYS A 1 78 ? 64.508 65.164 -111.229 1.00 59.69 78 LYS A N 1
ATOM 631 C CA . LYS A 1 78 ? 65.598 65.626 -110.364 1.00 59.69 78 LYS A CA 1
ATOM 632 C C . LYS A 1 78 ? 65.290 65.139 -108.949 1.00 59.69 78 LYS A C 1
ATOM 634 O O . LYS A 1 78 ? 64.486 65.741 -108.250 1.00 59.69 78 LYS A O 1
ATOM 639 N N . SER A 1 79 ? 65.900 64.031 -108.544 1.00 59.81 79 SER A N 1
ATOM 640 C CA . SER A 1 79 ? 65.800 63.517 -107.180 1.00 59.81 79 SER A CA 1
ATOM 641 C C . SER A 1 79 ? 66.673 64.365 -106.252 1.00 59.81 79 SER A C 1
ATOM 643 O O . SER A 1 79 ? 67.791 63.976 -105.923 1.00 59.81 79 SER A O 1
ATOM 645 N N . SER A 1 80 ? 66.182 65.531 -105.833 1.00 62.47 80 SER A N 1
ATOM 646 C CA . SER A 1 80 ? 66.716 66.224 -104.659 1.00 62.47 80 SER A CA 1
ATOM 647 C C . SER A 1 80 ? 66.104 65.578 -103.418 1.00 62.47 80 SER A C 1
ATOM 649 O O . SER A 1 80 ? 64.983 65.911 -103.044 1.00 62.47 80 SER A O 1
ATOM 651 N N . MET A 1 81 ? 66.793 64.602 -102.826 1.00 61.38 81 MET A N 1
ATOM 652 C CA . MET A 1 81 ? 66.369 64.039 -101.540 1.00 61.38 81 MET A CA 1
ATOM 653 C C . MET A 1 81 ? 66.560 65.102 -100.457 1.00 61.38 81 MET A C 1
ATOM 655 O O . MET A 1 81 ? 67.667 65.625 -100.315 1.00 61.38 81 MET A O 1
ATOM 659 N N . SER A 1 82 ? 65.493 65.437 -99.729 1.00 76.25 82 SER A N 1
ATOM 660 C CA . SER A 1 82 ? 65.582 66.286 -98.538 1.00 76.25 82 SER A CA 1
ATOM 661 C C . SER A 1 82 ? 66.282 65.517 -97.412 1.00 76.25 82 SER A C 1
ATOM 663 O O . SER A 1 82 ? 66.235 64.287 -97.379 1.00 76.25 82 SER A O 1
ATOM 665 N N . VAL A 1 83 ? 66.917 66.219 -96.467 1.00 81.12 83 VAL A N 1
ATOM 666 C CA . VAL A 1 83 ? 67.533 65.598 -95.275 1.00 81.12 83 VAL A CA 1
ATOM 667 C C . VAL A 1 83 ? 66.502 64.754 -94.509 1.00 81.12 83 VAL A C 1
ATOM 669 O O . VAL A 1 83 ? 66.808 63.632 -94.112 1.00 81.12 83 VAL A O 1
ATOM 672 N N . GLN A 1 84 ? 65.253 65.226 -94.439 1.00 83.56 84 GLN A N 1
ATOM 673 C CA . GLN A 1 84 ? 64.133 64.498 -93.838 1.00 83.56 84 GLN A CA 1
ATOM 674 C C . GLN A 1 84 ? 63.851 63.157 -94.540 1.00 83.56 84 GLN A C 1
ATOM 676 O O . GLN A 1 84 ? 63.685 62.135 -93.881 1.00 83.56 84 GLN A O 1
ATOM 681 N N . ASP A 1 85 ? 63.883 63.123 -95.879 1.00 83.94 85 ASP A N 1
ATOM 682 C CA . ASP A 1 85 ? 63.633 61.894 -96.650 1.00 83.94 85 ASP A CA 1
ATOM 683 C C . ASP A 1 85 ? 64.726 60.836 -96.420 1.00 83.94 85 ASP A C 1
ATOM 685 O O . ASP A 1 85 ? 64.495 59.635 -96.590 1.00 83.94 85 ASP A O 1
ATOM 689 N N . ILE A 1 86 ? 65.945 61.273 -96.085 1.00 84.44 86 ILE A N 1
ATOM 690 C CA . ILE A 1 86 ? 67.073 60.390 -95.769 1.00 84.44 86 ILE A CA 1
ATOM 691 C C . ILE A 1 86 ? 66.901 59.808 -94.361 1.00 84.44 86 ILE A C 1
ATOM 693 O O . ILE A 1 86 ? 67.046 58.596 -94.188 1.00 84.44 86 ILE A O 1
ATOM 697 N N . GLU A 1 87 ? 66.544 60.636 -93.378 1.00 86.06 87 GLU A N 1
ATOM 698 C CA . GLU A 1 87 ? 66.265 60.202 -92.004 1.00 86.06 87 GLU A CA 1
ATOM 699 C C . GLU A 1 87 ? 65.085 59.229 -91.938 1.00 86.06 87 GLU A C 1
ATOM 701 O O . GLU A 1 87 ? 65.203 58.163 -91.331 1.00 86.06 87 GLU A O 1
ATOM 706 N N . ASP A 1 88 ? 63.991 59.517 -92.646 1.00 89.00 88 ASP A N 1
ATOM 707 C CA . ASP A 1 88 ? 62.816 58.645 -92.692 1.00 89.00 88 ASP A CA 1
ATOM 708 C C . ASP A 1 88 ? 63.146 57.283 -93.324 1.00 89.00 88 ASP A C 1
ATOM 710 O O . ASP A 1 88 ? 62.677 56.240 -92.860 1.00 89.00 88 ASP A O 1
ATOM 714 N N . LYS A 1 89 ? 64.024 57.243 -94.338 1.00 89.94 89 LYS A N 1
ATOM 715 C CA . LYS A 1 89 ? 64.510 55.979 -94.921 1.00 89.94 89 LYS A CA 1
ATOM 716 C C . LYS A 1 89 ? 65.384 55.182 -93.955 1.00 89.94 89 LYS A C 1
ATOM 718 O O . LYS A 1 89 ? 65.278 53.952 -93.937 1.00 89.94 89 LYS A O 1
ATOM 723 N N . LEU A 1 90 ? 66.232 55.846 -93.167 1.00 92.56 90 LEU A N 1
ATOM 724 C CA . LEU A 1 90 ? 67.044 55.192 -92.136 1.00 92.56 90 LEU A CA 1
ATOM 725 C C . LEU A 1 90 ? 66.164 54.664 -91.000 1.00 92.56 90 LEU A C 1
ATOM 727 O O . LEU A 1 90 ? 66.316 53.508 -90.604 1.00 92.56 90 LEU A O 1
ATOM 731 N N . LYS A 1 91 ? 65.182 55.449 -90.550 1.00 91.00 91 LYS A N 1
ATOM 732 C CA . LYS A 1 91 ? 64.201 55.037 -89.542 1.00 91.00 91 LYS A CA 1
ATOM 733 C C . LYS A 1 91 ? 63.347 53.863 -90.025 1.00 91.00 91 LYS A C 1
ATOM 735 O O . LYS A 1 91 ? 63.219 52.875 -89.314 1.00 91.00 91 LYS A O 1
ATOM 740 N N . ALA A 1 92 ? 62.867 53.882 -91.268 1.00 92.56 92 ALA A N 1
ATOM 741 C CA . ALA A 1 92 ? 62.141 52.753 -91.855 1.00 92.56 92 ALA A CA 1
ATOM 742 C C . ALA A 1 92 ? 63.023 51.501 -92.057 1.00 92.56 92 ALA A C 1
ATOM 744 O O . ALA A 1 92 ? 62.520 50.377 -92.131 1.00 92.56 92 ALA A O 1
ATOM 745 N N . ALA A 1 93 ? 64.345 51.650 -92.197 1.00 92.94 93 ALA A N 1
ATOM 746 C CA . ALA A 1 93 ? 65.273 50.517 -92.199 1.00 92.94 93 ALA A CA 1
ATOM 747 C C . ALA A 1 93 ? 65.489 49.953 -90.782 1.00 92.94 93 ALA A C 1
ATOM 749 O O . ALA A 1 93 ? 65.489 48.733 -90.610 1.00 92.94 93 ALA A O 1
ATOM 750 N N . GLU A 1 94 ? 65.607 50.827 -89.781 1.00 91.69 94 GLU A N 1
ATOM 751 C CA . GLU A 1 94 ? 65.691 50.486 -88.358 1.00 91.69 94 GLU A CA 1
ATOM 752 C C . GLU A 1 94 ? 64.427 49.766 -87.867 1.00 91.69 94 GLU A C 1
ATOM 754 O O . GLU A 1 94 ? 64.518 48.665 -87.331 1.00 91.69 94 GLU A O 1
ATOM 759 N N . GLU A 1 95 ? 63.241 50.312 -88.142 1.00 93.25 95 GLU A N 1
ATOM 760 C CA . GLU A 1 95 ? 61.953 49.703 -87.790 1.00 93.25 95 GLU A CA 1
ATOM 761 C C . GLU A 1 95 ? 61.767 48.342 -88.466 1.00 93.25 95 GLU A C 1
ATOM 763 O O . GLU A 1 95 ? 61.311 47.393 -87.832 1.00 93.25 95 GLU A O 1
ATOM 768 N N . ARG A 1 96 ? 62.191 48.181 -89.729 1.00 94.00 96 ARG A N 1
ATOM 769 C CA . ARG A 1 96 ? 62.201 46.861 -90.380 1.00 94.00 96 ARG A CA 1
ATOM 770 C C . ARG A 1 96 ? 63.136 45.878 -89.677 1.00 94.00 96 ARG A C 1
ATOM 772 O O . ARG A 1 96 ? 62.781 44.705 -89.568 1.00 94.00 96 ARG A O 1
ATOM 779 N N . ARG A 1 97 ? 64.304 46.320 -89.193 1.00 95.94 97 ARG A N 1
ATOM 780 C CA . ARG A 1 97 ? 65.207 45.461 -88.407 1.00 95.94 97 ARG A CA 1
ATOM 781 C C . ARG A 1 97 ? 64.550 45.052 -87.091 1.00 95.94 97 ARG A C 1
ATOM 783 O O . ARG A 1 97 ? 64.473 43.857 -86.813 1.00 95.94 97 ARG A O 1
ATOM 790 N N . GLN A 1 98 ? 64.006 46.012 -86.347 1.00 94.69 98 GLN A N 1
ATOM 791 C CA . GLN A 1 98 ? 63.317 45.760 -85.081 1.00 94.69 98 GLN A CA 1
ATOM 792 C C . GLN A 1 98 ? 62.092 44.858 -85.260 1.00 94.69 98 GLN A C 1
ATOM 794 O O . GLN A 1 98 ? 61.894 43.941 -84.473 1.00 94.69 98 GLN A O 1
ATOM 799 N N . GLN A 1 99 ? 61.310 45.036 -86.327 1.00 95.06 99 GLN A N 1
ATOM 800 C CA . GLN A 1 99 ? 60.165 44.179 -86.644 1.00 95.06 99 GLN A CA 1
ATOM 801 C C . GLN A 1 99 ? 60.591 42.737 -86.957 1.00 95.06 99 GLN A C 1
ATOM 803 O O . GLN A 1 99 ? 59.912 41.780 -86.581 1.00 95.06 99 GLN A O 1
ATOM 808 N N . LEU A 1 100 ? 61.716 42.549 -87.655 1.00 93.81 100 LEU A N 1
ATOM 809 C CA . LEU A 1 100 ? 62.262 41.216 -87.914 1.00 93.81 100 LEU A CA 1
ATOM 810 C C . LEU A 1 100 ? 62.786 40.566 -86.630 1.00 93.81 100 LEU A C 1
ATOM 812 O O . LEU A 1 100 ? 62.599 39.365 -86.440 1.00 93.81 100 LEU A O 1
ATOM 816 N N . GLU A 1 101 ? 63.429 41.331 -85.750 1.00 94.88 101 GLU A N 1
ATOM 817 C CA . GLU A 1 101 ? 63.896 40.853 -84.446 1.00 94.88 101 GLU A CA 1
ATOM 818 C C . GLU A 1 101 ? 62.728 40.516 -83.511 1.00 94.88 101 GLU A C 1
ATOM 820 O O . GLU A 1 101 ? 62.698 39.418 -82.957 1.00 94.88 101 GLU A O 1
ATOM 825 N N . SER A 1 102 ? 61.717 41.380 -83.407 1.00 95.00 102 SER A N 1
ATOM 826 C CA . SER A 1 102 ? 60.515 41.141 -82.602 1.00 95.00 102 SER A CA 1
ATOM 827 C C . SER A 1 102 ? 59.736 39.925 -83.103 1.00 95.00 102 SER A C 1
ATOM 829 O O . SER A 1 102 ? 59.347 39.077 -82.304 1.00 95.00 102 SER A O 1
ATOM 831 N N . SER A 1 103 ? 59.595 39.767 -84.424 1.00 94.69 103 SER A N 1
ATOM 832 C CA . SER A 1 103 ? 58.984 38.585 -85.040 1.00 94.69 103 SER A CA 1
ATOM 833 C C . SER A 1 103 ? 59.767 37.305 -84.724 1.00 94.69 103 SER A C 1
ATOM 835 O O . SER A 1 103 ? 59.174 36.282 -84.369 1.00 94.69 103 SER A O 1
ATOM 837 N N . LYS A 1 104 ? 61.108 37.353 -84.757 1.00 96.25 104 LYS A N 1
ATOM 838 C CA . LYS A 1 104 ? 61.957 36.221 -84.343 1.00 96.25 104 LYS A CA 1
ATOM 839 C C . LYS A 1 104 ? 61.783 35.891 -82.859 1.00 96.25 104 LYS A C 1
ATOM 841 O O . LYS A 1 104 ? 61.635 34.716 -82.528 1.00 96.25 104 LYS A O 1
ATOM 846 N N . ILE A 1 105 ? 61.771 36.892 -81.979 1.00 96.00 105 ILE A N 1
ATOM 847 C CA . ILE A 1 105 ? 61.577 36.705 -80.533 1.00 96.00 105 ILE A CA 1
ATOM 848 C C . ILE A 1 105 ? 60.185 36.129 -80.251 1.00 96.00 105 ILE A C 1
ATOM 850 O O . ILE A 1 105 ? 60.073 35.153 -79.514 1.00 96.00 105 ILE A O 1
ATOM 854 N N . ALA A 1 106 ? 59.135 36.655 -80.885 1.00 95.75 106 ALA A N 1
ATOM 855 C CA . ALA A 1 106 ? 57.774 36.139 -80.760 1.00 95.75 106 ALA A CA 1
ATOM 856 C C . ALA A 1 106 ? 57.678 34.677 -81.228 1.00 95.75 106 ALA A C 1
ATOM 858 O O . ALA A 1 106 ? 57.082 33.846 -80.544 1.00 95.75 106 ALA A O 1
ATOM 859 N N . ALA A 1 107 ? 58.329 34.328 -82.343 1.00 95.94 107 ALA A N 1
ATOM 860 C CA . ALA A 1 107 ? 58.380 32.953 -82.832 1.00 95.94 107 ALA A CA 1
ATOM 861 C C . ALA A 1 107 ? 59.138 32.006 -81.882 1.00 95.94 107 ALA A C 1
ATOM 863 O O . ALA A 1 107 ? 58.752 30.844 -81.741 1.00 95.94 107 ALA A O 1
ATOM 864 N N . LEU A 1 108 ? 60.209 32.473 -81.228 1.00 96.00 108 LEU A N 1
ATOM 865 C CA . LEU A 1 108 ? 60.924 31.698 -80.207 1.00 96.00 108 LEU A CA 1
ATOM 866 C C . LEU A 1 108 ? 60.089 31.536 -78.932 1.00 96.00 108 LEU A C 1
ATOM 868 O O . LEU A 1 108 ? 59.980 30.420 -78.429 1.00 96.00 108 LEU A O 1
ATOM 872 N N . SER A 1 109 ? 59.445 32.605 -78.461 1.00 96.31 109 SER A N 1
ATOM 873 C CA . SER A 1 109 ? 58.547 32.579 -77.301 1.00 96.31 109 SER A CA 1
ATOM 874 C C . SER A 1 109 ? 57.383 31.607 -77.514 1.00 96.31 109 SER A C 1
ATOM 876 O O . SER A 1 109 ? 57.159 30.727 -76.688 1.00 96.31 109 SER A O 1
ATOM 878 N N . ALA A 1 110 ? 56.731 31.648 -78.681 1.00 96.19 110 ALA A N 1
ATOM 879 C CA . ALA A 1 110 ? 55.662 30.711 -79.028 1.00 96.19 110 ALA A CA 1
ATOM 880 C C . ALA A 1 110 ? 56.138 29.244 -79.044 1.00 96.19 110 ALA A C 1
ATOM 882 O O . ALA A 1 110 ? 55.402 28.338 -78.650 1.00 96.19 110 ALA A O 1
ATOM 883 N N . LYS A 1 111 ? 57.384 28.981 -79.472 1.00 96.62 111 LYS A N 1
ATOM 884 C CA . LYS A 1 111 ? 57.974 27.633 -79.394 1.00 96.62 111 LYS A CA 1
ATOM 885 C C . LYS A 1 111 ? 58.230 27.204 -77.949 1.00 96.62 111 LYS A C 1
ATOM 887 O O . LYS A 1 111 ? 57.960 26.049 -77.633 1.00 96.62 111 LYS A O 1
ATOM 892 N N . MET A 1 112 ? 58.718 28.102 -77.092 1.00 96.06 112 MET A N 1
ATOM 893 C CA . MET A 1 112 ? 58.911 27.823 -7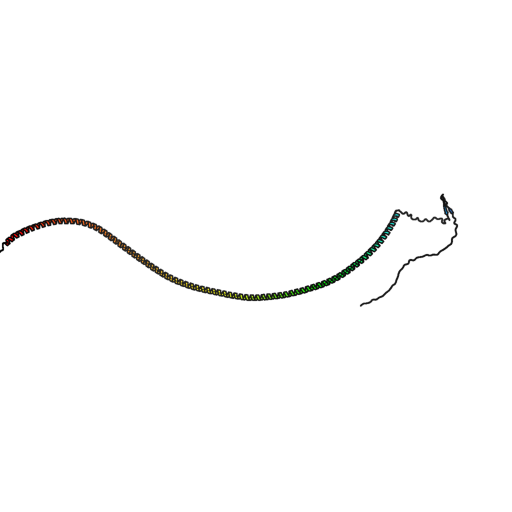5.663 1.00 96.06 112 MET A CA 1
ATOM 894 C C . MET A 1 112 ? 57.577 27.547 -74.963 1.00 96.06 112 MET A C 1
ATOM 896 O O . MET A 1 112 ? 57.452 26.517 -74.309 1.00 96.06 112 MET A O 1
ATOM 900 N N . GLN A 1 113 ? 56.554 28.375 -75.200 1.00 96.44 113 GLN A N 1
ATOM 901 C CA . GLN A 1 113 ? 55.200 28.168 -74.673 1.00 96.44 113 GLN A CA 1
ATOM 902 C C . GLN A 1 113 ? 54.623 26.815 -75.096 1.00 96.44 113 GLN A C 1
ATOM 904 O O . GLN A 1 113 ? 54.086 26.086 -74.273 1.00 96.44 113 GLN A O 1
ATOM 909 N N . LYS A 1 114 ? 54.801 26.409 -76.360 1.00 96.88 114 LYS A N 1
ATOM 910 C CA . LYS A 1 114 ? 54.335 25.095 -76.827 1.00 96.88 114 LYS A CA 1
ATOM 911 C C . LYS A 1 114 ? 55.037 23.925 -76.123 1.00 96.88 114 LYS A C 1
ATOM 913 O O . LYS A 1 114 ? 54.412 22.888 -75.904 1.00 96.88 114 LYS A O 1
ATOM 918 N N . ILE A 1 115 ? 56.324 24.065 -75.797 1.00 95.44 115 ILE A N 1
ATOM 919 C CA . ILE A 1 115 ? 57.073 23.057 -75.029 1.00 95.44 115 ILE A CA 1
ATOM 920 C C . ILE A 1 115 ? 56.564 23.013 -73.584 1.00 95.44 115 ILE A C 1
ATOM 922 O O . ILE A 1 115 ? 56.310 21.927 -73.066 1.00 95.44 115 ILE A O 1
ATOM 926 N N . GLU A 1 116 ? 56.362 24.173 -72.961 1.00 96.12 116 GLU A N 1
ATOM 927 C CA . GLU A 1 116 ? 55.825 24.283 -71.603 1.00 96.12 116 GLU A CA 1
ATOM 928 C C . GLU A 1 116 ? 54.411 23.696 -71.504 1.00 96.12 116 GLU A C 1
ATOM 930 O O . GLU A 1 116 ? 54.149 22.867 -70.636 1.00 96.12 116 GLU A O 1
ATOM 935 N N . GLU A 1 117 ? 53.517 24.023 -72.440 1.00 95.88 117 GLU A N 1
ATOM 936 C CA . GLU A 1 117 ? 52.168 23.453 -72.513 1.00 95.88 117 GLU A CA 1
ATOM 937 C C . GLU A 1 117 ? 52.185 21.933 -72.701 1.00 95.88 117 GLU A C 1
ATOM 939 O O . GLU A 1 117 ? 51.371 21.224 -72.104 1.00 95.88 117 GLU A O 1
ATOM 944 N N . ALA A 1 118 ? 53.100 21.410 -73.524 1.00 96.19 118 ALA A N 1
ATOM 945 C CA . ALA A 1 118 ? 53.262 19.971 -73.695 1.00 96.19 118 ALA A CA 1
ATOM 946 C C . ALA A 1 118 ? 53.751 19.300 -72.399 1.00 96.19 118 ALA A C 1
ATOM 948 O O . ALA A 1 118 ? 53.231 18.243 -72.036 1.00 96.19 118 ALA A O 1
ATOM 949 N N . SER A 1 119 ? 54.692 19.925 -71.679 1.00 95.75 119 SER A N 1
ATOM 950 C CA . SER A 1 119 ? 55.150 19.450 -70.367 1.00 95.75 119 SER A CA 1
ATOM 951 C C . SER A 1 119 ? 54.013 19.470 -69.348 1.00 95.75 119 SER A C 1
ATOM 953 O O . SER A 1 119 ? 53.723 18.449 -68.733 1.00 95.75 119 SER A O 1
ATOM 955 N N . ARG A 1 120 ? 53.285 20.588 -69.252 1.00 97.12 120 ARG A N 1
ATOM 956 C CA . ARG A 1 120 ? 52.147 20.745 -68.343 1.00 97.12 120 ARG A CA 1
ATOM 957 C C . ARG A 1 120 ? 51.068 19.694 -68.595 1.00 97.12 120 ARG A C 1
ATOM 959 O O . ARG A 1 120 ? 50.580 19.098 -67.644 1.00 97.12 120 ARG A O 1
ATOM 966 N N . LYS A 1 121 ? 50.723 19.418 -69.859 1.00 97.25 121 LYS A N 1
ATOM 967 C CA . LYS A 1 121 ? 49.745 18.371 -70.210 1.00 97.25 121 LYS A CA 1
ATOM 968 C C . LYS A 1 121 ? 50.218 16.974 -69.817 1.00 97.25 121 LYS A C 1
ATOM 970 O O . LYS A 1 121 ? 49.407 16.167 -69.374 1.00 97.25 121 LYS A O 1
ATOM 975 N N . LYS A 1 122 ? 51.511 16.678 -69.974 1.00 97.06 122 LYS A N 1
ATOM 976 C CA . LYS A 1 122 ? 52.091 15.402 -69.536 1.00 97.06 122 LYS A CA 1
ATOM 977 C C . LYS A 1 122 ? 52.001 15.254 -68.013 1.00 97.06 122 LYS A C 1
ATOM 979 O O . LYS A 1 122 ? 51.593 14.196 -67.530 1.00 97.06 122 LYS A O 1
ATOM 984 N N . ASP A 1 123 ? 52.352 16.297 -67.268 1.00 95.38 123 ASP A N 1
ATOM 985 C CA . ASP A 1 123 ? 52.300 16.282 -65.803 1.00 95.38 123 ASP A CA 1
ATOM 986 C C . ASP A 1 123 ? 50.852 16.184 -65.307 1.00 95.38 123 ASP A C 1
ATOM 988 O O . ASP A 1 123 ? 50.551 15.409 -64.404 1.00 95.38 123 ASP A O 1
ATOM 992 N N . GLU A 1 124 ? 49.921 16.883 -65.959 1.00 97.12 124 GLU A N 1
ATOM 993 C CA . GLU A 1 124 ? 48.493 16.816 -65.655 1.00 97.12 124 GLU A CA 1
ATOM 994 C C . GLU A 1 124 ? 47.909 15.418 -65.900 1.00 97.12 124 GLU A C 1
ATOM 996 O O . GLU A 1 124 ? 47.227 14.890 -65.026 1.00 97.12 124 GLU A O 1
ATOM 1001 N N . GLN A 1 125 ? 48.228 14.769 -67.025 1.00 96.88 125 GLN A N 1
ATOM 1002 C CA . GLN A 1 125 ? 47.815 13.381 -67.277 1.00 96.88 125 GLN A CA 1
ATOM 1003 C C . GLN A 1 125 ? 48.405 12.411 -66.247 1.00 96.88 125 GLN A C 1
ATOM 1005 O O . GLN A 1 125 ? 47.720 11.496 -65.791 1.00 96.88 125 GLN A O 1
ATOM 1010 N N . THR A 1 126 ? 49.663 12.625 -65.856 1.00 96.31 126 THR A N 1
ATOM 1011 C CA . THR A 1 126 ? 50.330 11.809 -64.833 1.00 96.31 126 THR A CA 1
ATOM 1012 C C . THR A 1 126 ? 49.635 11.966 -63.481 1.00 96.31 126 THR A C 1
ATOM 1014 O O . THR A 1 126 ? 49.307 10.971 -62.838 1.00 96.31 126 THR A O 1
ATOM 1017 N N . ASN A 1 127 ? 49.328 13.200 -63.079 1.00 97.56 127 ASN A N 1
ATOM 1018 C CA . ASN A 1 127 ? 48.620 13.485 -61.834 1.00 97.56 127 ASN A CA 1
ATOM 1019 C C . ASN A 1 127 ? 47.192 12.934 -61.852 1.00 97.56 127 ASN A C 1
ATOM 1021 O O . ASN A 1 127 ? 46.786 12.288 -60.893 1.00 97.56 127 ASN A O 1
ATOM 1025 N N . GLN A 1 128 ? 46.453 13.105 -62.952 1.00 97.75 128 GLN A N 1
ATOM 1026 C CA . GLN A 1 128 ? 45.116 12.526 -63.113 1.00 97.75 128 GLN A CA 1
ATOM 1027 C C . GLN A 1 128 ? 45.146 11.003 -62.978 1.00 97.75 128 GLN A C 1
ATOM 1029 O O . GLN A 1 128 ? 44.292 10.434 -62.302 1.00 97.75 128 GLN A O 1
ATOM 1034 N N . PHE A 1 129 ? 46.142 10.339 -63.569 1.00 97.75 129 PHE A N 1
ATOM 1035 C CA . PHE A 1 129 ? 46.300 8.894 -63.443 1.00 97.75 129 PHE A CA 1
ATOM 1036 C C . PHE A 1 129 ? 46.597 8.467 -61.998 1.00 97.75 129 PHE A C 1
ATOM 1038 O O . PHE A 1 129 ? 45.981 7.522 -61.500 1.00 97.75 129 PHE A O 1
ATOM 1045 N N . ILE A 1 130 ? 47.503 9.171 -61.311 1.00 97.50 130 ILE A N 1
ATOM 1046 C CA . ILE A 1 130 ? 47.849 8.893 -59.910 1.00 97.50 130 ILE A CA 1
ATOM 1047 C C . ILE A 1 130 ? 46.624 9.084 -59.010 1.00 97.50 130 ILE A C 1
ATOM 1049 O O . ILE A 1 130 ? 46.297 8.183 -58.237 1.00 97.50 130 ILE A O 1
ATOM 1053 N N . THR A 1 131 ? 45.922 10.211 -59.137 1.00 97.88 131 THR A N 1
ATOM 1054 C CA . THR A 1 131 ? 44.725 10.517 -58.345 1.00 97.88 131 THR A CA 1
ATOM 1055 C C . THR A 1 131 ? 43.606 9.522 -58.625 1.00 97.88 131 THR A C 1
ATOM 1057 O O . THR A 1 131 ? 43.117 8.899 -57.694 1.00 97.88 131 THR A O 1
ATOM 1060 N N . ALA A 1 132 ? 43.267 9.261 -59.891 1.00 98.00 132 ALA A N 1
ATOM 1061 C CA . ALA A 1 132 ? 42.208 8.309 -60.230 1.00 98.00 132 ALA A CA 1
ATOM 1062 C C . ALA A 1 132 ? 42.510 6.889 -59.722 1.00 98.00 132 ALA A C 1
ATOM 1064 O O . ALA A 1 132 ? 41.612 6.185 -59.261 1.00 98.00 132 ALA A O 1
ATOM 1065 N N . THR A 1 133 ? 43.776 6.462 -59.773 1.00 97.88 133 THR A N 1
ATOM 1066 C CA . THR A 1 133 ? 44.186 5.148 -59.257 1.00 97.88 133 THR A CA 1
ATOM 1067 C C . THR A 1 133 ? 44.111 5.097 -57.731 1.00 97.88 133 THR A C 1
ATOM 1069 O O . THR A 1 133 ? 43.653 4.096 -57.176 1.00 97.88 133 THR A O 1
ATOM 1072 N N . ARG A 1 134 ? 44.528 6.173 -57.050 1.00 97.69 134 ARG A N 1
ATOM 1073 C CA . ARG A 1 134 ? 44.416 6.310 -55.594 1.00 97.69 134 ARG A CA 1
ATOM 1074 C C . ARG A 1 134 ? 42.953 6.273 -55.154 1.00 97.69 134 ARG A C 1
ATOM 1076 O O . ARG A 1 134 ? 42.608 5.442 -54.319 1.00 97.69 134 ARG A O 1
ATOM 1083 N N . ASP A 1 135 ? 42.108 7.098 -55.760 1.00 98.00 135 ASP A N 1
ATOM 1084 C CA . ASP A 1 135 ? 40.691 7.216 -55.418 1.00 98.00 135 ASP A CA 1
ATOM 1085 C C . ASP A 1 135 ? 39.951 5.896 -55.673 1.00 98.00 135 ASP A C 1
ATOM 1087 O O . ASP A 1 135 ? 39.146 5.461 -54.854 1.00 98.00 135 ASP A O 1
ATOM 1091 N N . ALA A 1 136 ? 40.273 5.185 -56.762 1.00 98.06 136 ALA A N 1
ATOM 1092 C CA . ALA A 1 136 ? 39.694 3.872 -57.043 1.00 98.06 136 ALA A CA 1
ATOM 1093 C C . ALA A 1 136 ? 40.092 2.807 -56.004 1.00 98.06 136 ALA A C 1
ATOM 1095 O O . ALA A 1 136 ? 39.296 1.917 -55.689 1.00 98.06 136 ALA A O 1
ATOM 1096 N N . LEU A 1 137 ? 41.321 2.862 -55.480 1.00 97.62 137 LEU A N 1
ATOM 1097 C CA . LEU A 1 137 ? 41.755 1.977 -54.400 1.00 97.62 137 LEU A CA 1
ATOM 1098 C C . LEU A 1 137 ? 41.058 2.338 -53.084 1.00 97.62 137 LEU A C 1
ATOM 1100 O O . LEU A 1 137 ? 40.545 1.448 -52.407 1.00 97.62 137 LEU A O 1
ATOM 1104 N N . GLU A 1 138 ? 41.002 3.626 -52.753 1.00 97.44 138 GLU A N 1
ATOM 1105 C CA . GLU A 1 138 ? 40.340 4.142 -51.553 1.00 97.44 138 GLU A CA 1
ATOM 1106 C C . GLU A 1 138 ? 38.846 3.795 -51.551 1.00 97.44 138 GLU A C 1
ATOM 1108 O O . GLU A 1 138 ? 38.343 3.257 -50.567 1.00 97.44 138 GLU A O 1
ATOM 1113 N N . GLN A 1 139 ? 38.164 3.938 -52.691 1.00 98.12 139 GLN A N 1
ATOM 1114 C CA . GLN A 1 139 ? 36.773 3.524 -52.861 1.00 98.12 139 GLN A CA 1
ATOM 1115 C C . GLN A 1 139 ? 36.590 2.013 -52.661 1.00 98.12 139 GLN A C 1
ATOM 1117 O O . GLN A 1 139 ? 35.649 1.586 -51.993 1.00 98.12 139 GLN A O 1
ATOM 1122 N N . LYS A 1 140 ? 37.479 1.173 -53.212 1.00 98.12 140 LYS A N 1
ATOM 1123 C CA . LYS A 1 140 ? 37.405 -0.286 -53.015 1.00 98.12 140 LYS A CA 1
ATOM 1124 C C . LYS A 1 140 ? 37.597 -0.669 -51.552 1.00 98.12 140 LYS A C 1
ATOM 1126 O O . LYS A 1 140 ? 36.858 -1.518 -51.056 1.00 98.12 140 LYS A O 1
ATOM 1131 N N . MET A 1 141 ? 38.559 -0.050 -50.872 1.00 97.88 141 MET A N 1
ATOM 1132 C CA . MET A 1 141 ? 38.783 -0.264 -49.443 1.00 97.88 141 MET A CA 1
ATOM 1133 C C . MET A 1 141 ? 37.570 0.187 -48.625 1.00 97.88 141 MET A C 1
ATOM 1135 O O . MET A 1 141 ? 37.085 -0.598 -47.813 1.00 97.88 141 MET A O 1
ATOM 1139 N N . GLY A 1 142 ? 37.026 1.373 -48.920 1.00 97.19 142 GLY A N 1
ATOM 1140 C CA . GLY A 1 142 ? 35.818 1.916 -48.295 1.00 97.19 142 GLY A CA 1
ATOM 1141 C C . GLY A 1 142 ? 34.603 0.999 -48.446 1.00 97.19 142 GLY A C 1
ATOM 1142 O O . GLY A 1 142 ? 33.949 0.664 -47.465 1.00 97.19 142 GLY A O 1
ATOM 1143 N N . ILE A 1 143 ? 34.349 0.477 -49.649 1.00 98.12 143 ILE A N 1
ATOM 1144 C CA . ILE A 1 143 ? 33.241 -0.465 -49.888 1.00 98.12 143 ILE A CA 1
ATOM 1145 C C . ILE A 1 143 ? 33.418 -1.759 -49.079 1.00 98.12 143 ILE A C 1
ATOM 1147 O O . ILE A 1 143 ? 32.442 -2.324 -48.583 1.00 98.12 143 ILE A O 1
ATOM 1151 N N . VAL A 1 144 ? 34.646 -2.277 -48.967 1.00 97.88 144 VAL A N 1
ATOM 1152 C CA . VAL A 1 144 ? 34.911 -3.497 -48.187 1.00 97.88 144 VAL A CA 1
ATOM 1153 C C . VAL A 1 144 ? 34.692 -3.241 -46.696 1.00 97.88 144 VAL A C 1
ATOM 1155 O O . VAL A 1 144 ? 34.071 -4.074 -46.028 1.00 97.88 144 VAL A O 1
ATOM 1158 N N . THR A 1 145 ? 35.149 -2.100 -46.175 1.00 97.88 145 THR A N 1
ATOM 1159 C CA . THR A 1 145 ? 34.926 -1.723 -44.774 1.00 97.88 145 THR A CA 1
ATOM 1160 C C . THR A 1 145 ? 33.448 -1.493 -44.487 1.00 97.88 145 THR A C 1
ATOM 1162 O O . THR A 1 145 ? 32.933 -2.093 -43.549 1.00 97.88 145 THR A O 1
ATOM 1165 N N . GLU A 1 146 ? 32.732 -0.760 -45.341 1.00 97.75 146 GLU A N 1
ATOM 1166 C CA . GLU A 1 146 ? 31.293 -0.509 -45.197 1.00 97.75 146 GLU A CA 1
ATOM 1167 C C . GLU A 1 146 ? 30.481 -1.807 -45.212 1.00 97.75 146 GLU A C 1
ATOM 1169 O O . GLU A 1 146 ? 29.623 -2.011 -44.358 1.00 97.75 146 GLU A O 1
ATOM 1174 N N . LYS A 1 147 ? 30.773 -2.743 -46.127 1.00 98.19 147 LYS A N 1
ATOM 1175 C CA . LYS A 1 147 ? 30.095 -4.052 -46.154 1.00 98.19 147 LYS A CA 1
ATOM 1176 C C . LYS A 1 147 ? 30.349 -4.856 -44.883 1.00 98.19 147 LYS A C 1
ATOM 1178 O O . LYS A 1 147 ? 29.430 -5.489 -44.361 1.00 98.19 147 LYS A O 1
ATOM 1183 N N . ARG A 1 148 ? 31.588 -4.841 -44.383 1.00 98.19 148 ARG A N 1
ATOM 1184 C CA . ARG A 1 148 ? 31.951 -5.517 -43.132 1.00 98.19 148 ARG A CA 1
ATOM 1185 C C . ARG A 1 148 ? 31.230 -4.886 -41.941 1.00 98.19 148 ARG A C 1
ATOM 1187 O O . ARG A 1 148 ? 30.705 -5.609 -41.099 1.00 98.19 148 ARG A O 1
ATOM 1194 N N . GLU A 1 149 ? 31.196 -3.564 -41.868 1.00 97.88 149 GLU A N 1
ATOM 1195 C CA . GLU A 1 149 ? 30.537 -2.823 -40.793 1.00 97.88 149 GLU A CA 1
ATOM 1196 C C . GLU A 1 149 ? 29.021 -2.978 -40.833 1.00 97.88 149 GLU A C 1
ATOM 1198 O O . GLU A 1 149 ? 28.419 -3.207 -39.786 1.00 97.88 149 GLU A O 1
ATOM 1203 N N . ALA A 1 150 ? 28.409 -2.960 -42.017 1.00 98.31 150 ALA A N 1
ATOM 1204 C CA . ALA A 1 150 ? 26.990 -3.240 -42.197 1.00 98.31 150 ALA A CA 1
ATOM 1205 C C . ALA A 1 150 ? 26.634 -4.652 -41.707 1.00 98.31 150 ALA A C 1
ATOM 1207 O O . ALA A 1 150 ? 25.678 -4.811 -40.953 1.00 98.31 150 ALA A O 1
ATOM 1208 N N . TYR A 1 151 ? 27.441 -5.665 -42.049 1.00 98.12 151 TYR A N 1
ATOM 1209 C CA . TYR A 1 151 ? 27.238 -7.038 -41.573 1.00 98.12 151 TYR A CA 1
ATOM 1210 C C . TYR A 1 151 ? 27.365 -7.157 -40.048 1.00 98.12 151 TYR A C 1
ATOM 1212 O O . TYR A 1 151 ? 26.517 -7.757 -39.389 1.00 98.12 151 TYR A O 1
ATOM 1220 N N . ILE A 1 152 ? 28.406 -6.555 -39.463 1.00 98.25 152 ILE A N 1
ATOM 1221 C CA . ILE A 1 152 ? 28.593 -6.541 -38.005 1.00 98.25 152 ILE A CA 1
ATOM 1222 C C . ILE A 1 152 ? 27.433 -5.811 -37.319 1.00 98.25 152 ILE A C 1
ATOM 1224 O O . ILE A 1 152 ? 26.967 -6.249 -36.269 1.00 98.25 152 ILE A O 1
ATOM 1228 N N . THR A 1 153 ? 26.969 -4.705 -37.896 1.00 98.25 153 THR A N 1
ATOM 1229 C CA . THR A 1 153 ? 25.858 -3.917 -37.355 1.00 98.25 153 THR A CA 1
ATOM 1230 C C . THR A 1 153 ? 24.548 -4.696 -37.411 1.00 98.25 153 THR A C 1
ATOM 1232 O O . THR A 1 153 ? 23.865 -4.766 -36.397 1.00 98.25 153 THR A O 1
ATOM 1235 N N . ASP A 1 154 ? 24.235 -5.360 -38.527 1.00 98.31 154 ASP A N 1
ATOM 1236 C CA . ASP A 1 154 ? 23.057 -6.233 -38.655 1.00 98.31 154 ASP A CA 1
ATOM 1237 C C . ASP A 1 154 ? 23.057 -7.356 -37.603 1.00 98.31 154 ASP A C 1
ATOM 1239 O O . ASP A 1 154 ? 22.056 -7.570 -36.916 1.00 98.31 154 ASP A O 1
ATOM 1243 N N . LEU A 1 155 ? 24.202 -8.020 -37.392 1.00 98.31 155 LEU A N 1
ATOM 1244 C CA . LEU A 1 155 ? 24.341 -9.031 -36.339 1.00 98.31 155 LEU A CA 1
ATOM 1245 C C . LEU A 1 155 ? 24.129 -8.453 -34.936 1.00 98.31 155 LEU A C 1
ATOM 1247 O O . LEU A 1 155 ? 23.437 -9.061 -34.119 1.00 98.31 155 LEU A O 1
ATOM 1251 N N . LYS A 1 156 ? 24.707 -7.282 -34.645 1.00 98.19 156 LYS A N 1
ATOM 1252 C CA . LYS A 1 156 ? 24.528 -6.604 -33.352 1.00 98.19 156 LYS A CA 1
ATOM 1253 C C . LYS A 1 156 ? 23.070 -6.228 -33.109 1.00 98.19 156 LYS A C 1
ATOM 1255 O O . LYS A 1 156 ? 22.586 -6.436 -32.000 1.00 98.19 156 LYS A O 1
ATOM 1260 N N . THR A 1 157 ? 22.377 -5.713 -34.122 1.00 98.25 157 THR A N 1
ATOM 1261 C CA . THR A 1 157 ? 20.954 -5.365 -34.031 1.00 98.25 157 THR A CA 1
ATOM 1262 C C . THR A 1 157 ? 20.113 -6.606 -33.757 1.00 98.25 157 THR A C 1
ATOM 1264 O O . THR A 1 157 ? 19.380 -6.624 -32.776 1.00 98.25 157 THR A O 1
ATOM 1267 N N . LYS A 1 158 ? 20.310 -7.697 -34.509 1.00 98.38 158 LYS A N 1
ATOM 1268 C CA . LYS A 1 158 ? 19.597 -8.968 -34.275 1.00 98.38 158 LYS A CA 1
ATOM 1269 C C . LYS A 1 158 ? 19.821 -9.531 -32.872 1.00 98.38 158 LYS A C 1
ATOM 1271 O O . LYS A 1 158 ? 18.886 -10.029 -32.251 1.00 98.38 158 LYS A O 1
ATOM 1276 N N . LEU A 1 159 ? 21.052 -9.456 -32.361 1.00 97.94 159 LEU A N 1
ATOM 1277 C CA . LEU A 1 159 ? 21.365 -9.878 -30.994 1.00 97.94 159 LEU A CA 1
ATOM 1278 C C . LEU A 1 159 ? 20.679 -8.990 -29.953 1.00 97.94 159 LEU A C 1
ATOM 1280 O O . LEU A 1 159 ? 20.130 -9.508 -28.983 1.00 97.94 159 LEU A O 1
ATOM 1284 N N . LYS A 1 160 ? 20.682 -7.670 -30.163 1.00 98.19 160 LYS A N 1
ATOM 1285 C CA . LYS A 1 160 ? 19.999 -6.718 -29.285 1.00 98.19 160 LYS A CA 1
ATOM 1286 C C . LYS A 1 160 ? 18.491 -6.981 -29.250 1.00 98.19 160 LYS A C 1
ATOM 1288 O O . LYS A 1 160 ? 17.942 -7.109 -28.161 1.00 98.19 160 LYS A O 1
ATOM 1293 N N . ASP A 1 161 ? 17.859 -7.146 -30.410 1.00 97.81 161 ASP A N 1
ATOM 1294 C CA . ASP A 1 161 ? 16.427 -7.447 -30.522 1.00 97.81 161 ASP A CA 1
ATOM 1295 C C . ASP A 1 161 ? 16.085 -8.779 -29.844 1.00 97.81 161 ASP A C 1
ATOM 1297 O O . ASP A 1 161 ? 15.051 -8.912 -29.191 1.00 97.81 161 ASP A O 1
ATOM 1301 N N . HIS A 1 162 ? 16.953 -9.789 -29.966 1.00 98.06 162 HIS A N 1
ATOM 1302 C CA . HIS A 1 162 ? 16.752 -11.060 -29.278 1.00 98.06 162 HIS A CA 1
ATOM 1303 C C . HIS A 1 162 ? 16.795 -10.896 -27.754 1.00 98.06 162 HIS A C 1
ATOM 1305 O O . HIS A 1 162 ? 15.893 -11.380 -27.074 1.00 98.06 162 HIS A O 1
ATOM 1311 N N . ILE A 1 163 ? 17.790 -10.177 -27.224 1.00 98.06 163 ILE A N 1
ATOM 1312 C CA . ILE A 1 163 ? 17.897 -9.886 -25.785 1.00 98.06 163 ILE A CA 1
ATOM 1313 C C . ILE A 1 163 ? 16.662 -9.122 -25.297 1.00 98.06 163 ILE A C 1
ATOM 1315 O O . ILE A 1 163 ? 16.092 -9.478 -24.270 1.00 98.06 163 ILE A O 1
ATOM 1319 N N . GLU A 1 164 ? 16.209 -8.117 -26.046 1.00 97.94 164 GLU A N 1
ATOM 1320 C CA . GLU A 1 164 ? 15.019 -7.335 -25.702 1.00 97.94 164 GLU A CA 1
ATOM 1321 C C . GLU A 1 164 ? 13.747 -8.196 -25.687 1.00 97.94 164 GLU A C 1
ATOM 1323 O O . GLU A 1 164 ? 12.945 -8.107 -24.759 1.00 97.94 164 GLU A O 1
ATOM 1328 N N . ASN A 1 165 ? 13.580 -9.094 -26.660 1.00 97.69 165 ASN A N 1
ATOM 1329 C CA . ASN A 1 165 ? 12.447 -10.022 -26.697 1.00 97.69 165 ASN A CA 1
ATOM 1330 C C . ASN A 1 165 ? 12.474 -11.041 -25.545 1.00 97.69 165 ASN A C 1
ATOM 1332 O O . ASN A 1 165 ? 11.423 -11.358 -24.976 1.00 97.69 165 ASN A O 1
ATOM 1336 N N . VAL A 1 166 ? 13.658 -11.546 -25.184 1.00 98.38 166 VAL A N 1
ATOM 1337 C CA . VAL A 1 166 ? 13.840 -12.423 -24.017 1.00 98.38 166 VAL A CA 1
ATOM 1338 C C . VAL A 1 166 ? 13.469 -11.674 -22.739 1.00 98.38 166 VAL A C 1
ATOM 1340 O O . VAL A 1 166 ? 12.688 -12.192 -21.943 1.00 98.38 166 VAL A O 1
ATOM 1343 N N . GLU A 1 167 ? 13.941 -10.438 -22.573 1.00 97.69 167 GLU A N 1
ATOM 1344 C CA . GLU A 1 167 ? 13.644 -9.622 -21.393 1.00 97.69 167 GLU A CA 1
ATOM 1345 C C . GLU A 1 167 ? 12.160 -9.255 -21.305 1.00 97.69 167 GLU A C 1
ATOM 1347 O O . GLU A 1 167 ? 11.552 -9.358 -20.242 1.00 97.69 167 GLU A O 1
ATOM 1352 N N . LYS A 1 168 ? 11.528 -8.927 -22.434 1.00 98.06 168 LYS A N 1
ATOM 1353 C CA . LYS A 1 168 ? 10.081 -8.699 -22.504 1.00 98.06 168 LYS A CA 1
ATOM 1354 C C . LYS A 1 168 ? 9.289 -9.938 -22.083 1.00 98.06 168 LYS A C 1
ATOM 1356 O O . LYS A 1 168 ? 8.300 -9.819 -21.363 1.00 98.06 168 LYS A O 1
ATOM 1361 N N . THR A 1 169 ? 9.726 -11.124 -22.506 1.00 98.12 169 THR A N 1
ATOM 1362 C CA . THR A 1 169 ? 9.100 -12.392 -22.103 1.00 98.12 169 THR A CA 1
ATOM 1363 C C . THR A 1 169 ? 9.300 -12.646 -20.608 1.00 98.12 169 THR A C 1
ATOM 1365 O O . THR A 1 169 ? 8.342 -12.998 -19.922 1.00 98.12 169 THR A O 1
ATOM 1368 N N . ARG A 1 170 ? 10.512 -12.407 -20.084 1.00 98.44 170 ARG A N 1
ATOM 1369 C CA . ARG A 1 170 ? 10.828 -12.518 -18.652 1.00 98.44 170 ARG A CA 1
ATOM 1370 C C . ARG A 1 170 ? 9.921 -11.617 -17.815 1.00 98.44 170 ARG A C 1
ATOM 1372 O O . ARG A 1 170 ? 9.269 -12.108 -16.898 1.00 98.44 170 ARG A O 1
ATOM 1379 N N . LEU A 1 171 ? 9.835 -10.335 -18.171 1.00 98.06 171 LEU A N 1
ATOM 1380 C CA . LEU A 1 171 ? 9.014 -9.348 -17.471 1.00 98.06 171 LEU A CA 1
ATOM 1381 C C . LEU A 1 171 ? 7.522 -9.698 -17.538 1.00 98.06 171 LEU A C 1
ATOM 1383 O O . LEU A 1 171 ? 6.815 -9.579 -16.544 1.00 98.06 171 LEU A O 1
ATOM 1387 N N . SER A 1 172 ? 7.041 -10.187 -18.685 1.00 97.75 172 SER A N 1
ATOM 1388 C CA . SER A 1 172 ? 5.648 -10.625 -18.817 1.00 97.75 172 SER A CA 1
ATOM 1389 C C . SER A 1 172 ? 5.320 -11.823 -17.919 1.00 97.75 172 SER A C 1
ATOM 1391 O O . SER A 1 172 ? 4.213 -11.883 -17.387 1.00 97.75 172 SER A O 1
ATOM 1393 N N . LEU A 1 173 ? 6.238 -12.782 -17.763 1.00 97.75 173 LEU A N 1
ATOM 1394 C CA . LEU A 1 173 ? 6.046 -13.937 -16.876 1.00 97.75 173 LEU A CA 1
ATOM 1395 C C . LEU A 1 173 ? 6.102 -13.538 -15.397 1.00 97.75 173 LEU A C 1
ATOM 1397 O O . LEU A 1 173 ? 5.329 -14.054 -14.589 1.00 97.75 173 LEU A O 1
ATOM 1401 N N . GLU A 1 174 ? 6.993 -12.610 -15.050 1.00 97.06 174 GLU A N 1
ATOM 1402 C CA . GLU A 1 174 ? 7.083 -12.024 -13.711 1.00 97.06 174 GLU A CA 1
ATOM 1403 C C . GLU A 1 174 ? 5.777 -11.305 -13.350 1.00 97.06 174 GLU A C 1
ATOM 1405 O O . GLU A 1 174 ? 5.158 -11.635 -12.340 1.00 97.06 174 GLU A O 1
ATOM 1410 N N . GLN A 1 175 ? 5.270 -10.453 -14.246 1.00 97.81 175 GLN A N 1
ATOM 1411 C CA . GLN A 1 175 ? 3.995 -9.765 -14.059 1.00 97.81 175 GLN A CA 1
ATOM 1412 C C . GLN A 1 175 ? 2.823 -10.742 -13.875 1.00 97.81 175 GLN A C 1
ATOM 1414 O O . GLN A 1 175 ? 2.038 -10.584 -12.944 1.00 97.81 175 GLN A O 1
ATOM 1419 N N . GLN A 1 176 ? 2.712 -11.781 -14.711 1.00 97.44 176 GLN A N 1
ATOM 1420 C CA . GLN A 1 176 ? 1.661 -12.797 -14.552 1.00 97.44 176 GLN A CA 1
ATOM 1421 C C . GLN A 1 176 ? 1.762 -13.522 -13.202 1.00 97.44 176 GLN A C 1
ATOM 1423 O O . GLN A 1 176 ? 0.745 -13.814 -12.571 1.00 97.44 176 GLN A O 1
ATOM 1428 N N . THR A 1 177 ? 2.981 -13.807 -12.741 1.00 96.75 177 THR A N 1
ATOM 1429 C CA . THR A 1 177 ? 3.212 -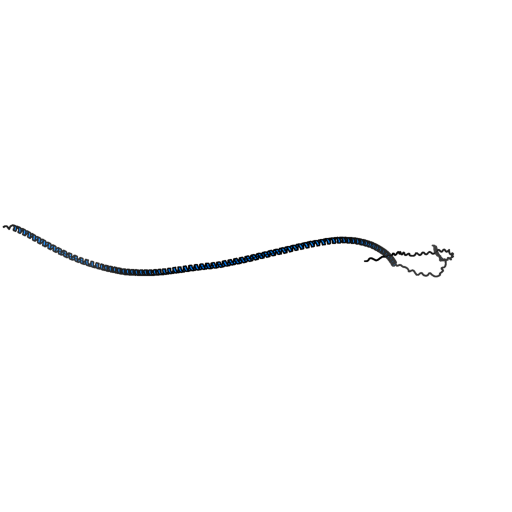14.466 -11.449 1.00 96.75 177 THR A CA 1
ATOM 1430 C C . THR A 1 177 ? 2.793 -13.566 -10.286 1.00 96.75 177 THR A C 1
ATOM 1432 O O . THR A 1 177 ? 2.118 -14.031 -9.364 1.00 96.75 177 THR A O 1
ATOM 1435 N N . ASP A 1 178 ? 3.126 -12.278 -10.348 1.00 97.12 178 ASP A N 1
ATOM 1436 C CA . ASP A 1 178 ? 2.751 -11.292 -9.332 1.00 97.12 178 ASP A CA 1
ATOM 1437 C C . ASP A 1 178 ? 1.245 -11.009 -9.310 1.00 97.12 178 ASP A C 1
ATOM 1439 O O . ASP A 1 178 ? 0.657 -10.878 -8.233 1.00 97.12 178 ASP A O 1
ATOM 1443 N N . GLU A 1 179 ? 0.590 -10.983 -10.473 1.00 97.31 179 GLU A N 1
ATOM 1444 C CA . GLU A 1 179 ? -0.868 -10.874 -10.582 1.00 97.31 179 GLU A CA 1
ATOM 1445 C C . GLU A 1 179 ? -1.562 -12.071 -9.914 1.00 97.31 179 GLU A C 1
ATOM 1447 O O . GLU A 1 179 ? -2.476 -11.892 -9.103 1.00 97.31 179 GLU A O 1
ATOM 1452 N N . VAL A 1 180 ? -1.094 -13.296 -10.184 1.00 97.94 180 VAL A N 1
ATOM 1453 C CA . VAL A 1 180 ? -1.616 -14.514 -9.542 1.00 97.94 180 VAL A CA 1
ATOM 1454 C C . VAL A 1 180 ? -1.376 -14.485 -8.032 1.00 97.94 180 VAL A C 1
ATOM 1456 O O . VAL A 1 180 ? -2.294 -14.777 -7.261 1.00 97.94 180 VAL A O 1
ATOM 1459 N N . ARG A 1 181 ? -0.173 -14.102 -7.591 1.00 97.81 181 ARG A N 1
ATOM 1460 C CA . ARG A 1 181 ? 0.164 -13.973 -6.167 1.00 97.81 181 ARG A CA 1
ATOM 1461 C C . ARG A 1 181 ? -0.753 -12.971 -5.464 1.00 97.81 181 ARG A C 1
ATOM 1463 O O . ARG A 1 181 ? -1.341 -13.312 -4.439 1.00 97.81 181 ARG A O 1
ATOM 1470 N N . SER A 1 182 ? -0.921 -11.782 -6.039 1.00 97.75 182 SER A N 1
ATOM 1471 C CA . SER A 1 182 ? -1.773 -10.718 -5.493 1.00 97.75 182 SER A CA 1
ATOM 1472 C C . SER A 1 182 ? -3.238 -11.155 -5.417 1.00 97.75 182 SER A C 1
ATOM 1474 O O . SER A 1 182 ? -3.912 -10.928 -4.414 1.00 97.75 182 SER A O 1
ATOM 1476 N N . ALA A 1 183 ? -3.732 -11.861 -6.440 1.00 98.06 183 ALA A N 1
ATOM 1477 C CA . ALA A 1 183 ? -5.092 -12.395 -6.446 1.00 98.06 183 ALA A CA 1
ATOM 1478 C C . ALA A 1 183 ? -5.319 -13.458 -5.355 1.00 98.06 183 ALA A C 1
ATOM 1480 O O . ALA A 1 183 ? -6.400 -13.517 -4.763 1.00 98.06 183 ALA A O 1
ATOM 1481 N N . ILE A 1 184 ? -4.323 -14.308 -5.079 1.00 97.94 184 ILE A N 1
ATOM 1482 C CA . ILE A 1 184 ? -4.385 -15.286 -3.983 1.00 97.94 184 ILE A CA 1
ATOM 1483 C C . ILE A 1 184 ? -4.390 -14.567 -2.631 1.00 97.94 184 ILE A C 1
ATOM 1485 O O . ILE A 1 184 ? -5.211 -14.894 -1.774 1.00 97.94 184 ILE A O 1
ATOM 1489 N N . GLU A 1 185 ? -3.519 -13.578 -2.449 1.00 97.69 185 GLU A N 1
ATOM 1490 C CA . GLU A 1 185 ? -3.418 -12.808 -1.208 1.00 97.69 185 GLU A CA 1
ATOM 1491 C C . GLU A 1 185 ? -4.730 -12.085 -0.873 1.00 97.69 185 GLU A C 1
ATOM 1493 O O . GLU A 1 185 ? -5.249 -12.227 0.236 1.00 97.69 185 GLU A O 1
ATOM 1498 N N . GLU A 1 186 ? -5.346 -11.412 -1.847 1.00 97.94 186 GLU A N 1
ATOM 1499 C CA . GLU A 1 186 ? -6.635 -10.736 -1.658 1.00 97.94 186 GLU A CA 1
ATOM 1500 C C . GLU A 1 186 ? -7.781 -11.716 -1.356 1.00 97.94 186 GLU A C 1
ATOM 1502 O O . GLU A 1 186 ? -8.644 -11.437 -0.514 1.00 97.94 186 GLU A O 1
ATOM 1507 N N . LYS A 1 187 ? -7.778 -12.914 -1.961 1.00 98.44 187 LYS A N 1
ATOM 1508 C CA . LYS A 1 187 ? -8.741 -13.972 -1.612 1.00 98.44 187 LYS A CA 1
ATOM 1509 C C . LYS A 1 187 ? -8.562 -14.454 -0.174 1.00 98.44 187 LYS A C 1
ATOM 1511 O O . LYS A 1 187 ? -9.555 -14.591 0.542 1.00 98.44 187 LYS A O 1
ATOM 1516 N N . LEU A 1 188 ? -7.325 -14.690 0.265 1.00 98.06 188 LEU A N 1
ATOM 1517 C CA . LEU A 1 188 ? -7.028 -15.111 1.639 1.00 98.06 188 LEU A CA 1
ATOM 1518 C C . LEU A 1 188 ? -7.415 -14.031 2.652 1.00 98.06 188 LEU A C 1
ATOM 1520 O O . LEU A 1 188 ? -8.025 -14.338 3.678 1.00 98.06 188 LEU A O 1
ATOM 1524 N N . LYS A 1 189 ? -7.128 -12.767 2.340 1.00 98.06 189 LYS A N 1
ATOM 1525 C CA . LYS A 1 189 ? -7.509 -11.609 3.151 1.00 98.06 189 LYS A CA 1
ATOM 1526 C C . LYS A 1 189 ? -9.024 -11.476 3.265 1.00 98.06 189 LYS A C 1
ATOM 1528 O O . LYS A 1 189 ? -9.539 -11.368 4.374 1.00 98.06 189 LYS A O 1
ATOM 1533 N N . THR A 1 190 ? -9.746 -11.578 2.149 1.00 97.88 190 THR A N 1
ATOM 1534 C CA . THR A 1 190 ? -11.217 -11.557 2.136 1.00 97.88 190 THR A CA 1
ATOM 1535 C C . THR A 1 190 ? -11.795 -12.707 2.961 1.00 97.88 190 THR A C 1
ATOM 1537 O O . THR A 1 190 ? -12.686 -12.490 3.780 1.00 97.88 190 THR A O 1
ATOM 1540 N N . ALA A 1 191 ? -11.259 -13.922 2.811 1.00 97.81 191 ALA A N 1
ATOM 1541 C CA . ALA A 1 191 ? -11.683 -15.078 3.597 1.00 97.81 191 ALA A CA 1
ATOM 1542 C C . ALA A 1 191 ? -11.379 -14.913 5.098 1.00 97.81 191 ALA A C 1
ATOM 1544 O O . ALA A 1 191 ? -12.161 -15.361 5.935 1.00 97.81 191 ALA A O 1
ATOM 1545 N N . SER A 1 192 ? -10.264 -14.271 5.463 1.00 97.56 192 SER A N 1
ATOM 1546 C CA . SER A 1 192 ? -9.965 -13.927 6.859 1.00 97.56 192 SER A CA 1
ATOM 1547 C C . SER A 1 192 ? -10.973 -12.928 7.411 1.00 97.56 192 SER A C 1
ATOM 1549 O O . SER A 1 192 ? -11.614 -13.224 8.412 1.00 97.56 192 SER A O 1
ATOM 1551 N N . LEU A 1 193 ? -11.201 -11.815 6.707 1.00 97.50 193 LEU A N 1
ATOM 1552 C CA . LEU A 1 193 ? -12.166 -10.791 7.115 1.00 97.50 193 LEU A CA 1
ATOM 1553 C C . LEU A 1 193 ? -13.574 -11.367 7.286 1.00 97.50 193 LEU A C 1
ATOM 1555 O O . LEU A 1 193 ? -14.260 -11.045 8.249 1.00 97.50 193 LEU A O 1
ATOM 1559 N N . GLN A 1 194 ? -14.002 -12.260 6.391 1.00 98.00 194 GLN A N 1
ATOM 1560 C CA . GLN A 1 194 ? -15.294 -12.936 6.516 1.00 98.00 194 GLN A CA 1
ATOM 1561 C C . GLN A 1 194 ? -15.370 -13.846 7.750 1.00 98.00 194 GLN A C 1
ATOM 1563 O O . GLN A 1 194 ? -16.407 -13.874 8.417 1.00 98.00 194 GLN A O 1
ATOM 1568 N N . ARG A 1 195 ? -14.296 -14.584 8.070 1.00 97.56 195 ARG A N 1
ATOM 1569 C CA . ARG A 1 195 ? -14.227 -15.394 9.298 1.00 97.56 195 ARG A CA 1
ATOM 1570 C C . ARG A 1 195 ? -14.288 -14.508 10.540 1.00 97.56 195 ARG A C 1
ATOM 1572 O O . ARG A 1 195 ? -15.090 -14.790 11.428 1.00 97.56 195 ARG A O 1
ATOM 1579 N N . ASP A 1 196 ? -13.512 -13.430 10.563 1.00 97.69 196 ASP A N 1
ATOM 1580 C CA . ASP A 1 196 ? -13.440 -12.498 11.689 1.00 97.69 196 ASP A CA 1
ATOM 1581 C C . ASP A 1 196 ? -14.783 -11.794 11.917 1.00 97.69 196 ASP A C 1
ATOM 1583 O O . ASP A 1 196 ? -15.274 -11.748 13.042 1.00 97.69 196 ASP A O 1
ATOM 1587 N N . GLU A 1 197 ? -15.444 -11.334 10.853 1.00 97.81 197 GLU A N 1
ATOM 1588 C CA . GLU A 1 197 ? -16.777 -10.726 10.929 1.00 97.81 197 GLU A CA 1
ATOM 1589 C C . GLU A 1 197 ? -17.850 -11.712 11.408 1.00 97.81 197 GLU A C 1
ATOM 1591 O O . GLU A 1 197 ? -18.748 -11.339 12.166 1.00 97.81 197 GLU A O 1
ATOM 1596 N N . ASN A 1 198 ? -17.771 -12.984 11.012 1.00 98.12 198 ASN A N 1
ATOM 1597 C CA . ASN A 1 198 ? -18.697 -14.002 11.505 1.00 98.12 198 ASN A CA 1
ATOM 1598 C C . ASN A 1 198 ? -18.489 -14.271 13.006 1.00 98.12 198 ASN A C 1
ATOM 1600 O O . ASN A 1 198 ? -19.449 -14.261 13.779 1.00 98.12 198 ASN A O 1
ATOM 1604 N N . ILE A 1 199 ? -17.234 -14.440 13.434 1.00 97.94 199 ILE A N 1
ATOM 1605 C CA . ILE A 1 199 ? -16.885 -14.613 14.851 1.00 97.94 199 ILE A CA 1
ATOM 1606 C C . ILE A 1 199 ? -17.340 -13.394 15.656 1.00 97.94 199 ILE A C 1
ATOM 1608 O O . ILE A 1 199 ? -17.996 -13.549 16.684 1.00 97.94 199 ILE A O 1
ATOM 1612 N N . LYS A 1 200 ? -17.075 -12.183 15.163 1.00 98.19 200 LYS A N 1
ATOM 1613 C CA . LYS A 1 200 ? -17.508 -10.933 15.789 1.00 98.19 200 LYS A CA 1
ATOM 1614 C C . LYS A 1 200 ? -19.022 -10.889 15.981 1.00 98.19 200 LYS A C 1
ATOM 1616 O O . LYS A 1 200 ? -19.474 -10.626 17.088 1.00 98.19 200 LYS A O 1
ATOM 1621 N N . LYS A 1 201 ? -19.812 -11.227 14.955 1.00 98.19 201 LYS A N 1
ATOM 1622 C CA . LYS A 1 201 ? -21.281 -11.303 15.068 1.00 98.19 201 LYS A CA 1
ATOM 1623 C C . LYS A 1 201 ? -21.744 -12.325 16.107 1.00 98.19 201 LYS A C 1
ATOM 1625 O O . LYS A 1 201 ? -22.736 -12.090 16.792 1.00 98.19 201 LYS A O 1
ATOM 1630 N N . MET A 1 202 ? -21.057 -13.461 16.228 1.00 97.75 202 MET A N 1
ATOM 1631 C CA . MET A 1 202 ? -21.359 -14.461 17.255 1.00 97.75 202 MET A CA 1
ATOM 1632 C C . MET A 1 202 ? -21.061 -13.931 18.662 1.00 97.75 202 MET A C 1
ATOM 1634 O O . MET A 1 202 ? -21.892 -14.079 19.556 1.00 97.75 202 MET A O 1
ATOM 1638 N N . LEU A 1 203 ? -19.913 -13.275 18.844 1.00 97.69 203 LEU A N 1
ATOM 1639 C CA . LEU A 1 203 ? -19.524 -12.659 20.112 1.00 97.69 203 LEU A CA 1
ATOM 1640 C C . LEU A 1 203 ? -20.468 -11.520 20.514 1.00 97.69 203 LEU A C 1
ATOM 1642 O O . LEU A 1 203 ? -20.840 -11.437 21.680 1.00 97.69 203 LEU A O 1
ATOM 1646 N N . GLU A 1 204 ? -20.899 -10.688 19.564 1.00 97.88 204 GLU A N 1
ATOM 1647 C CA . GLU A 1 204 ? -21.862 -9.605 19.804 1.00 97.88 204 GLU A CA 1
ATOM 1648 C C . GLU A 1 204 ? -23.191 -10.162 20.337 1.00 97.88 204 GLU A C 1
ATOM 1650 O O . GLU A 1 204 ? -23.670 -9.721 21.375 1.00 97.88 204 GLU A O 1
ATOM 1655 N N . ARG A 1 205 ? -23.733 -11.219 19.711 1.00 97.81 205 ARG A N 1
ATOM 1656 C CA . ARG A 1 205 ? -24.964 -11.885 20.180 1.00 97.81 205 ARG A CA 1
ATOM 1657 C C . ARG A 1 205 ? -24.821 -12.486 21.578 1.00 97.81 205 ARG A C 1
ATOM 1659 O O . ARG A 1 205 ? -25.756 -12.433 22.372 1.00 97.81 205 ARG A O 1
ATOM 1666 N N . LEU A 1 206 ? -23.667 -13.087 21.880 1.00 97.75 206 LEU A N 1
ATOM 1667 C CA . LEU A 1 206 ? -23.391 -13.618 23.219 1.00 97.75 206 LEU A CA 1
ATOM 1668 C C . LEU A 1 206 ? -23.313 -12.494 24.255 1.00 97.75 206 LEU A C 1
ATOM 1670 O O . LEU A 1 206 ? -23.841 -12.642 25.355 1.00 97.75 206 LEU A O 1
ATOM 1674 N N . LYS A 1 207 ? -22.702 -11.364 23.891 1.00 97.69 207 LYS A N 1
ATOM 1675 C CA . LYS A 1 207 ? -22.628 -10.178 24.741 1.00 97.69 207 LYS A CA 1
ATOM 1676 C C . LYS A 1 207 ? -24.010 -9.571 24.992 1.00 97.69 207 LYS A C 1
ATOM 1678 O O . LYS A 1 207 ? -24.343 -9.325 26.142 1.00 97.69 207 LYS A O 1
ATOM 1683 N N . GLU A 1 208 ? -24.836 -9.412 23.958 1.00 97.56 208 GLU A N 1
ATOM 1684 C CA . GLU A 1 208 ? -26.226 -8.948 24.092 1.00 97.56 208 GLU A CA 1
ATOM 1685 C C . GLU A 1 208 ? -27.037 -9.849 25.034 1.00 97.56 208 GLU A C 1
ATOM 1687 O O . GLU A 1 208 ? -27.807 -9.364 25.866 1.00 97.56 208 GLU A O 1
ATOM 1692 N N . HIS A 1 209 ? -26.850 -11.168 24.934 1.00 97.69 209 HIS A N 1
ATOM 1693 C CA . HIS A 1 209 ? -27.496 -12.114 25.836 1.00 97.69 209 HIS A CA 1
ATOM 1694 C C . HIS A 1 209 ? -27.012 -11.946 27.283 1.00 97.69 209 HIS A C 1
ATOM 1696 O O . HIS A 1 209 ? -27.835 -11.921 28.199 1.00 97.69 209 HIS A O 1
ATOM 1702 N N . GLU A 1 210 ? -25.703 -11.810 27.507 1.00 97.25 210 GLU A N 1
ATOM 1703 C CA . GLU A 1 210 ? -25.152 -11.551 28.842 1.00 97.25 210 GLU A CA 1
ATOM 1704 C C . GLU A 1 210 ? -25.693 -10.235 29.421 1.00 97.25 210 GLU A C 1
ATOM 1706 O O . GLU A 1 210 ? -26.176 -10.219 30.553 1.00 97.25 210 GLU A O 1
ATOM 1711 N N . ASP A 1 211 ? -25.728 -9.160 28.632 1.00 97.50 211 ASP A N 1
ATOM 1712 C CA . ASP A 1 211 ? -26.280 -7.863 29.039 1.00 97.50 211 ASP A CA 1
ATOM 1713 C C . ASP A 1 211 ? -27.766 -7.977 29.416 1.00 97.50 211 ASP A C 1
ATOM 1715 O O . ASP A 1 211 ? -28.209 -7.431 30.433 1.00 97.50 211 ASP A O 1
ATOM 1719 N N . GLN A 1 212 ? -28.547 -8.744 28.650 1.00 97.75 212 GLN A N 1
ATOM 1720 C CA . GLN A 1 212 ? -29.948 -9.011 28.968 1.00 97.75 212 GLN A CA 1
ATOM 1721 C C . GLN A 1 212 ? -30.094 -9.816 30.269 1.00 97.75 212 GLN A C 1
ATOM 1723 O O . GLN A 1 212 ? -30.957 -9.497 31.092 1.00 97.75 212 GLN A O 1
ATOM 1728 N N . VAL A 1 213 ? -29.250 -10.827 30.499 1.00 97.88 213 VAL A N 1
ATOM 1729 C CA . VAL A 1 213 ? -29.223 -11.588 31.759 1.00 97.88 213 VAL A CA 1
ATOM 1730 C C . VAL A 1 213 ? -28.892 -10.669 32.935 1.00 97.88 213 VAL A C 1
ATOM 1732 O O . VAL A 1 213 ? -29.582 -10.718 33.956 1.00 97.88 213 VAL A O 1
ATOM 1735 N N . GLN A 1 214 ? -27.887 -9.801 32.801 1.00 97.06 214 GLN A N 1
ATOM 1736 C CA . GLN A 1 214 ? -27.524 -8.828 33.833 1.00 97.06 214 GLN A CA 1
ATOM 1737 C C . GLN A 1 214 ? -28.666 -7.850 34.112 1.00 97.06 214 GLN A C 1
ATOM 1739 O O . GLN A 1 214 ? -28.983 -7.597 35.274 1.00 97.06 214 GLN A O 1
ATOM 1744 N N . LYS A 1 215 ? -29.353 -7.367 33.073 1.00 97.50 215 LYS A N 1
ATOM 1745 C CA . LYS A 1 215 ? -30.530 -6.501 33.211 1.00 97.50 215 LYS A CA 1
ATOM 1746 C C . LYS A 1 215 ? -31.678 -7.187 33.953 1.00 97.50 215 LYS A C 1
ATOM 1748 O O . LYS A 1 215 ? -32.325 -6.567 34.797 1.00 97.50 215 LYS A O 1
ATOM 1753 N N . VAL A 1 216 ? -31.943 -8.464 33.672 1.00 98.00 216 VAL A N 1
ATOM 1754 C CA . VAL A 1 216 ? -32.962 -9.239 34.401 1.00 98.00 216 VAL A CA 1
ATOM 1755 C C . VAL A 1 216 ? -32.545 -9.438 35.860 1.00 98.00 216 VAL A C 1
ATOM 1757 O O . VAL A 1 216 ? -33.360 -9.222 36.756 1.00 98.00 216 VAL A O 1
ATOM 1760 N N . LYS A 1 217 ? -31.279 -9.790 36.119 1.00 97.31 217 LYS A N 1
ATOM 1761 C CA . LYS A 1 217 ? -30.744 -9.934 37.482 1.00 97.31 217 LYS A CA 1
ATOM 1762 C C . LYS A 1 217 ? -30.853 -8.635 38.276 1.00 97.31 217 LYS A C 1
ATOM 1764 O O . LYS A 1 217 ? -31.346 -8.672 39.399 1.00 97.31 217 LYS A O 1
ATOM 1769 N N . SER A 1 218 ? -30.441 -7.502 37.707 1.00 96.75 218 SER A N 1
ATOM 1770 C CA . SER A 1 218 ? -30.511 -6.200 38.378 1.00 96.75 218 SER A CA 1
ATOM 1771 C C . SER A 1 218 ? -31.955 -5.783 38.649 1.00 96.75 218 SER A C 1
ATOM 1773 O O . SER A 1 218 ? -32.266 -5.372 39.763 1.00 96.75 218 SER A O 1
ATOM 1775 N N . THR A 1 219 ? -32.859 -5.992 37.687 1.00 97.69 219 THR A N 1
ATOM 1776 C CA . THR A 1 219 ? -34.296 -5.729 37.860 1.00 97.69 219 THR A CA 1
ATOM 1777 C C . THR A 1 219 ? -34.896 -6.580 38.981 1.00 97.69 219 THR A C 1
ATOM 1779 O O . THR A 1 219 ? -35.646 -6.073 39.812 1.00 97.69 219 THR A O 1
ATOM 1782 N N . ASN A 1 220 ? -34.571 -7.874 39.034 1.00 97.25 220 ASN A N 1
ATOM 1783 C CA . ASN A 1 220 ? -35.059 -8.761 40.089 1.00 97.25 220 ASN A CA 1
ATOM 1784 C C . ASN A 1 220 ? -34.461 -8.413 41.457 1.00 97.25 220 ASN A C 1
ATOM 1786 O O . ASN A 1 220 ? -35.174 -8.473 42.453 1.00 97.25 220 ASN A O 1
ATOM 1790 N N . ASN A 1 221 ? -33.185 -8.027 41.507 1.00 97.31 221 ASN A N 1
ATOM 1791 C CA . ASN A 1 221 ? -32.527 -7.605 42.740 1.00 97.31 221 ASN A CA 1
ATOM 1792 C C . ASN A 1 221 ? -33.144 -6.305 43.285 1.00 97.31 221 ASN A C 1
ATOM 1794 O O . ASN A 1 221 ? -33.479 -6.244 44.460 1.00 97.31 221 ASN A O 1
ATOM 1798 N N . ALA A 1 222 ? -33.414 -5.318 42.425 1.00 96.88 222 ALA A N 1
ATOM 1799 C CA . ALA A 1 222 ? -34.126 -4.099 42.813 1.00 96.88 222 ALA A CA 1
ATOM 1800 C C . ALA A 1 222 ? -35.517 -4.403 43.396 1.00 96.88 222 ALA A C 1
ATOM 1802 O O . ALA A 1 222 ? -35.843 -3.930 44.479 1.00 96.88 222 ALA A O 1
ATOM 1803 N N . LYS A 1 223 ? -36.305 -5.271 42.743 1.00 96.88 223 LYS A N 1
ATOM 1804 C CA . LYS A 1 223 ? -37.605 -5.717 43.282 1.00 96.88 223 LYS A CA 1
ATOM 1805 C C . LYS A 1 223 ? -37.468 -6.426 44.629 1.00 96.88 223 LYS A C 1
ATOM 1807 O O . LYS A 1 223 ? -38.318 -6.264 45.497 1.00 96.88 223 LYS A O 1
ATOM 1812 N N . LEU A 1 224 ? -36.426 -7.237 44.800 1.00 97.06 224 LEU A N 1
ATOM 1813 C CA . LEU A 1 224 ? -36.163 -7.931 46.057 1.00 97.06 224 LEU A CA 1
ATOM 1814 C C . LEU A 1 224 ? -35.800 -6.940 47.171 1.00 97.06 224 LEU A C 1
ATOM 1816 O O . LEU A 1 224 ? -36.344 -7.056 48.265 1.00 97.06 224 LEU A O 1
ATOM 1820 N N . GLN A 1 225 ? -34.974 -5.934 46.874 1.00 96.38 225 GLN A N 1
ATOM 1821 C CA . GLN A 1 225 ? -34.656 -4.845 47.798 1.00 96.38 225 GLN A CA 1
ATOM 1822 C C . GLN A 1 225 ? -35.897 -4.024 48.168 1.00 96.38 225 GLN A C 1
ATOM 1824 O O . GLN A 1 225 ? -36.103 -3.753 49.344 1.00 96.38 225 GLN A O 1
ATOM 1829 N N . GLU A 1 226 ? -36.755 -3.679 47.203 1.00 96.44 226 GLU A N 1
ATOM 1830 C CA . GLU A 1 226 ? -38.028 -2.986 47.467 1.00 96.44 226 GLU A CA 1
ATOM 1831 C C . GLU A 1 226 ? -38.963 -3.805 48.369 1.00 96.44 226 GLU A C 1
ATOM 1833 O O . GLU A 1 226 ? -39.623 -3.265 49.256 1.00 96.44 226 GLU A O 1
ATOM 1838 N N . LEU A 1 227 ? -39.035 -5.124 48.165 1.00 96.50 227 LEU A N 1
ATOM 1839 C CA . LEU A 1 227 ? -39.810 -6.004 49.040 1.00 96.50 227 LEU A CA 1
ATOM 1840 C C . LEU A 1 227 ? -39.202 -6.079 50.443 1.00 96.50 227 LEU A C 1
ATOM 1842 O O . LEU A 1 227 ? -39.939 -6.086 51.429 1.00 96.50 227 LEU A O 1
ATOM 1846 N N . GLU A 1 228 ? -37.876 -6.127 50.544 1.00 96.31 228 GLU A N 1
ATOM 1847 C CA . GLU A 1 228 ? -37.165 -6.152 51.818 1.00 96.31 228 GLU A CA 1
ATOM 1848 C C . GLU A 1 228 ? -37.385 -4.859 52.613 1.00 96.31 228 GLU A C 1
ATOM 1850 O O . GLU A 1 228 ? -37.759 -4.930 53.787 1.00 96.31 228 GLU A O 1
ATOM 1855 N N . THR A 1 229 ? -37.266 -3.690 51.977 1.00 96.50 229 THR A N 1
ATOM 1856 C CA . THR A 1 229 ? -37.561 -2.401 52.621 1.00 96.50 229 THR A CA 1
ATOM 1857 C C . THR A 1 229 ? -39.028 -2.306 53.030 1.00 96.50 229 THR A C 1
ATOM 1859 O O . THR A 1 229 ? -39.313 -1.961 54.174 1.00 96.50 229 THR A O 1
ATOM 1862 N N . ALA A 1 230 ? -39.970 -2.712 52.174 1.00 97.44 230 ALA A N 1
ATOM 1863 C CA . ALA A 1 230 ? -41.395 -2.712 52.511 1.00 97.44 230 ALA A CA 1
ATOM 1864 C C . ALA A 1 230 ? -41.727 -3.626 53.709 1.00 97.44 230 ALA A C 1
ATOM 1866 O O . ALA A 1 230 ? -42.590 -3.301 54.533 1.00 97.44 230 ALA A O 1
ATOM 1867 N N . ILE A 1 231 ? -41.057 -4.779 53.831 1.00 97.19 231 ILE A N 1
ATOM 1868 C CA . ILE A 1 231 ? -41.195 -5.666 54.995 1.00 97.19 231 ILE A CA 1
ATOM 1869 C C . ILE A 1 231 ? -40.620 -4.994 56.247 1.00 97.19 231 ILE A C 1
ATOM 1871 O O . ILE A 1 231 ? -41.281 -5.002 57.289 1.00 97.19 231 ILE A O 1
ATOM 1875 N N . GLN A 1 232 ? -39.428 -4.397 56.155 1.00 96.56 232 GLN A N 1
ATOM 1876 C CA . GLN A 1 232 ? -38.794 -3.686 57.269 1.00 96.56 232 GLN A CA 1
ATOM 1877 C C . GLN A 1 232 ? -39.662 -2.521 57.764 1.00 96.56 232 GLN A C 1
ATOM 1879 O O . GLN A 1 232 ? -39.945 -2.444 58.960 1.00 96.56 232 GLN A O 1
ATOM 1884 N N . GLU A 1 233 ? -40.186 -1.694 56.859 1.00 96.88 233 GLU A N 1
ATOM 1885 C CA . GLU A 1 233 ? -41.099 -0.595 57.186 1.00 96.88 233 GLU A CA 1
ATOM 1886 C C . GLU A 1 233 ? -42.363 -1.094 57.892 1.00 96.88 233 GLU A C 1
ATOM 1888 O O . GLU A 1 233 ? -42.784 -0.524 58.900 1.00 96.88 233 GLU A O 1
ATOM 1893 N N . LYS A 1 234 ? -42.973 -2.190 57.418 1.00 97.31 234 LYS A N 1
ATOM 1894 C CA . LYS A 1 234 ? -44.144 -2.778 58.087 1.00 97.31 234 LYS A CA 1
ATOM 1895 C C . LYS A 1 234 ? -43.819 -3.286 59.490 1.00 97.31 234 LYS A C 1
ATOM 1897 O O . LYS A 1 234 ? -44.638 -3.116 60.398 1.00 97.31 234 LYS A O 1
ATOM 1902 N N . LEU A 1 235 ? -42.653 -3.903 59.685 1.00 96.12 235 LEU A N 1
ATOM 1903 C CA . LEU A 1 235 ? -42.200 -4.350 61.005 1.00 96.12 235 LEU A CA 1
ATOM 1904 C C . LEU A 1 235 ? -41.958 -3.164 61.943 1.00 96.12 235 LEU A C 1
ATOM 1906 O O . LEU A 1 235 ? -42.344 -3.224 63.112 1.00 96.12 235 LEU A O 1
ATOM 1910 N N . GLU A 1 236 ? -41.369 -2.084 61.442 1.00 95.88 236 GLU A N 1
ATOM 1911 C CA . GLU A 1 236 ? -41.127 -0.866 62.210 1.00 95.88 236 GLU A CA 1
ATOM 1912 C C . GLU A 1 236 ? -42.431 -0.152 62.573 1.00 95.88 236 GLU A C 1
ATOM 1914 O O . GLU A 1 236 ? -42.657 0.160 63.740 1.00 95.88 236 GLU A O 1
ATOM 1919 N N . GLN A 1 237 ? -43.368 -0.018 61.632 1.00 95.25 237 GLN A N 1
ATOM 1920 C CA . GLN A 1 237 ? -44.715 0.482 61.921 1.00 95.25 237 GLN A CA 1
ATOM 1921 C C . GLN A 1 237 ? -45.424 -0.365 62.985 1.00 95.25 237 GLN A C 1
ATOM 1923 O O . GLN A 1 237 ? -46.079 0.182 63.874 1.00 95.25 237 GLN A O 1
ATOM 1928 N N . ALA A 1 238 ? -45.302 -1.695 62.927 1.00 95.62 238 ALA A N 1
ATOM 1929 C CA . ALA A 1 238 ? -45.873 -2.580 63.938 1.00 95.62 238 ALA A CA 1
ATOM 1930 C C . ALA A 1 238 ? -45.216 -2.385 65.319 1.00 95.62 238 ALA A C 1
ATOM 1932 O O . ALA A 1 238 ? -45.927 -2.354 66.327 1.00 95.62 238 ALA A O 1
ATOM 1933 N N . ARG A 1 239 ? -43.887 -2.207 65.377 1.00 95.06 239 ARG A N 1
ATOM 1934 C CA . ARG A 1 239 ? -43.159 -1.876 66.616 1.00 95.06 239 ARG A CA 1
ATOM 1935 C C . ARG A 1 239 ? -43.605 -0.533 67.185 1.00 95.06 239 ARG A C 1
ATOM 1937 O O . ARG A 1 239 ? -43.982 -0.491 68.351 1.00 95.06 239 ARG A O 1
ATOM 1944 N N . ASN A 1 240 ? -43.657 0.508 66.359 1.00 95.06 240 ASN A N 1
ATOM 1945 C CA . ASN A 1 240 ? -44.063 1.852 66.767 1.00 95.06 240 ASN A CA 1
ATOM 1946 C C . ASN A 1 240 ? -45.505 1.864 67.277 1.00 95.06 240 ASN A C 1
ATOM 1948 O O . ASN A 1 240 ? -45.771 2.419 68.335 1.00 95.06 240 ASN A O 1
ATOM 1952 N N . ARG A 1 241 ? -46.434 1.172 66.601 1.00 95.00 241 ARG A N 1
ATOM 1953 C CA . ARG A 1 241 ? -47.813 1.007 67.096 1.00 95.00 241 ARG A CA 1
ATOM 1954 C C . ARG A 1 241 ? -47.856 0.295 68.445 1.00 95.00 241 ARG A C 1
ATOM 1956 O O . ARG A 1 241 ? -48.585 0.723 69.334 1.00 95.00 241 ARG A O 1
ATOM 1963 N N . LYS A 1 242 ? -47.085 -0.785 68.614 1.00 94.75 242 LYS A N 1
ATOM 1964 C CA . LYS A 1 242 ? -46.995 -1.503 69.894 1.00 94.75 242 LYS A CA 1
ATOM 1965 C C . LYS A 1 242 ? -46.460 -0.589 70.997 1.00 94.75 242 LYS A C 1
ATOM 1967 O O . LYS A 1 242 ? -47.003 -0.591 72.098 1.00 94.75 242 LYS A O 1
ATOM 1972 N N . GLU A 1 243 ? -45.411 0.174 70.710 1.00 93.12 243 GLU A N 1
ATOM 1973 C CA . GLU A 1 243 ? -44.807 1.105 71.658 1.00 93.12 243 GLU A CA 1
ATOM 1974 C C . GLU A 1 243 ? -45.757 2.249 72.010 1.00 93.12 243 GLU A C 1
ATOM 1976 O O . GLU A 1 243 ? -45.937 2.532 73.189 1.00 93.12 243 GLU A O 1
ATOM 1981 N N . GLN A 1 244 ? -46.452 2.816 71.025 1.00 93.50 244 GLN A N 1
ATOM 1982 C CA . GLN A 1 244 ? -47.458 3.856 71.217 1.00 93.50 244 GLN A CA 1
ATOM 1983 C C . GLN A 1 244 ? -48.611 3.369 72.104 1.00 93.50 244 GLN A C 1
ATOM 1985 O O . GLN A 1 244 ? -48.932 4.016 73.096 1.00 93.50 244 GLN A O 1
ATOM 1990 N N . ILE A 1 245 ? -49.168 2.181 71.834 1.00 92.44 245 ILE A N 1
ATOM 1991 C CA . ILE A 1 245 ? -50.201 1.571 72.690 1.00 92.44 245 ILE A CA 1
ATOM 1992 C C . ILE A 1 245 ? -49.677 1.373 74.121 1.00 92.44 245 ILE A C 1
ATOM 1994 O O . ILE A 1 245 ? -50.402 1.611 75.089 1.00 92.44 245 ILE A O 1
ATOM 1998 N N . ASN A 1 246 ? -48.423 0.943 74.278 1.00 91.31 246 ASN A N 1
ATOM 1999 C CA . ASN A 1 246 ? -47.819 0.725 75.590 1.00 91.31 246 ASN A CA 1
ATOM 2000 C C . ASN A 1 246 ? -47.568 2.048 76.338 1.00 91.31 246 ASN A C 1
ATOM 2002 O O . ASN A 1 246 ? -47.843 2.144 77.532 1.00 91.31 246 ASN A O 1
ATOM 2006 N N . GLN A 1 247 ? -47.108 3.089 75.642 1.00 90.56 247 GLN A N 1
ATOM 2007 C CA . GLN A 1 247 ? -46.956 4.438 76.190 1.00 90.56 247 GLN A CA 1
ATOM 2008 C C . GLN A 1 247 ? -48.311 5.009 76.617 1.00 90.56 247 GLN A C 1
ATOM 2010 O O . GLN A 1 247 ? -48.437 5.470 77.748 1.00 90.56 247 GLN A O 1
ATOM 2015 N N . GLU A 1 248 ? -49.349 4.890 75.784 1.00 91.81 248 GLU A N 1
ATOM 2016 C CA . GLU A 1 248 ? -50.713 5.301 76.133 1.00 91.81 248 GLU A CA 1
ATOM 2017 C C . GLU A 1 248 ? -51.246 4.557 77.370 1.00 91.81 248 GLU A C 1
ATOM 2019 O O . GLU A 1 248 ? -51.895 5.157 78.230 1.00 91.81 248 GLU A O 1
ATOM 2024 N N . GLN A 1 249 ? -50.978 3.251 77.489 1.00 90.06 249 GLN A N 1
ATOM 2025 C CA . GLN A 1 249 ? -51.317 2.454 78.677 1.00 90.06 249 GLN A CA 1
ATOM 2026 C C . GLN A 1 249 ? -50.588 2.977 79.924 1.00 90.06 249 GLN A C 1
ATOM 2028 O O . GLN A 1 249 ? -51.219 3.212 80.958 1.00 90.06 249 GLN A O 1
ATOM 2033 N N . ILE A 1 250 ? -49.278 3.217 79.823 1.00 91.44 250 ILE A N 1
ATOM 2034 C CA . ILE A 1 250 ? -48.463 3.770 80.911 1.00 91.44 250 ILE A CA 1
ATOM 2035 C C . ILE A 1 250 ? -48.961 5.165 81.312 1.00 91.44 250 ILE A C 1
ATOM 2037 O O . ILE A 1 250 ? -49.089 5.444 82.504 1.00 91.44 250 ILE A O 1
ATOM 2041 N N . GLU A 1 251 ? -49.281 6.042 80.360 1.00 88.94 251 GLU A N 1
ATOM 2042 C CA . GLU A 1 251 ? -49.815 7.375 80.649 1.00 88.94 251 GLU A CA 1
ATOM 2043 C C . GLU A 1 251 ? -51.185 7.323 81.328 1.00 88.94 251 GLU A C 1
ATOM 2045 O O . GLU A 1 251 ? -51.413 8.047 82.301 1.00 88.94 251 GLU A O 1
ATOM 2050 N N . LYS A 1 252 ? -52.086 6.431 80.889 1.00 90.94 252 LYS A N 1
ATOM 2051 C CA . LYS A 1 252 ? -53.374 6.202 81.567 1.00 90.94 252 LYS A CA 1
ATOM 2052 C C . LYS A 1 252 ? -53.166 5.779 83.022 1.00 90.94 252 LYS A C 1
ATOM 2054 O O . LYS A 1 252 ? -53.825 6.324 83.911 1.00 90.94 252 LYS A O 1
ATOM 2059 N N . LEU A 1 253 ? -52.227 4.866 83.284 1.00 86.19 253 LEU A N 1
ATOM 2060 C CA . LEU A 1 253 ? -51.870 4.447 84.644 1.00 86.19 253 LEU A CA 1
ATOM 2061 C C . LEU A 1 253 ? -51.264 5.598 85.461 1.00 86.19 253 LEU A C 1
ATOM 2063 O O . LEU A 1 253 ? -51.686 5.822 86.596 1.00 86.19 253 LEU A O 1
ATOM 2067 N N . LYS A 1 254 ? -50.345 6.385 84.883 1.00 87.94 254 LYS A N 1
ATOM 2068 C CA . LYS A 1 254 ? -49.773 7.581 85.528 1.00 87.94 254 LYS A CA 1
ATOM 2069 C C . LYS A 1 254 ? -50.851 8.603 85.889 1.00 87.94 254 LYS A C 1
ATOM 2071 O O . LYS A 1 254 ? -50.857 9.099 87.011 1.00 87.94 254 LYS A O 1
ATOM 2076 N N . LYS A 1 255 ? -51.795 8.885 84.985 1.00 86.00 255 LYS A N 1
ATOM 2077 C CA . LYS A 1 255 ? -52.910 9.815 85.224 1.00 86.00 255 LYS A CA 1
ATOM 2078 C C . LYS A 1 255 ? -53.840 9.321 86.331 1.00 86.00 255 LYS A C 1
ATOM 2080 O O . LYS A 1 255 ? -54.257 10.114 87.173 1.00 86.00 255 LYS A O 1
ATOM 2085 N N . ASN A 1 256 ? -54.143 8.023 86.360 1.00 83.25 256 ASN A N 1
ATOM 2086 C CA . ASN A 1 256 ? -54.930 7.423 87.437 1.00 83.25 256 ASN A CA 1
ATOM 2087 C C . ASN A 1 256 ? -54.206 7.534 88.787 1.00 83.25 256 ASN A C 1
ATOM 2089 O O . ASN A 1 256 ? -54.809 7.996 89.752 1.00 83.25 256 ASN A O 1
ATOM 2093 N N . ASN A 1 257 ? -52.911 7.212 88.843 1.00 83.38 257 ASN A N 1
ATOM 2094 C CA . ASN A 1 257 ? -52.106 7.381 90.056 1.00 83.38 257 ASN A CA 1
ATOM 2095 C C . ASN A 1 257 ? -52.002 8.851 90.492 1.00 83.38 257 ASN A C 1
ATOM 2097 O O . ASN A 1 257 ? -52.139 9.133 91.678 1.00 83.38 257 ASN A O 1
ATOM 2101 N N . SER A 1 258 ? -51.838 9.794 89.557 1.00 81.06 258 SER A N 1
ATOM 2102 C CA . SER A 1 258 ? -51.832 11.237 89.844 1.00 81.06 258 SER A CA 1
ATOM 2103 C C . SER A 1 258 ? -53.151 11.693 90.460 1.00 81.06 258 SER A C 1
ATOM 2105 O O . SER A 1 258 ? -53.140 12.383 91.469 1.00 81.06 258 SER A O 1
ATOM 2107 N N . ARG A 1 259 ? -54.298 11.248 89.928 1.00 79.25 259 ARG A N 1
ATOM 2108 C CA . ARG A 1 259 ? -55.621 11.540 90.512 1.00 79.25 259 ARG A CA 1
ATOM 2109 C C . ARG A 1 259 ? -55.773 10.964 91.918 1.00 79.25 259 ARG A C 1
ATOM 2111 O O . ARG A 1 259 ? -56.393 11.591 92.773 1.00 79.25 259 ARG A O 1
ATOM 2118 N N . THR A 1 260 ? -55.234 9.774 92.167 1.00 72.31 260 THR A N 1
ATOM 2119 C CA . THR A 1 260 ? -55.211 9.176 93.508 1.00 72.31 260 THR A CA 1
ATOM 2120 C C . THR A 1 260 ? -54.336 9.994 94.460 1.00 72.31 260 THR A C 1
ATOM 2122 O O . THR A 1 260 ? -54.779 10.298 95.564 1.00 72.31 260 THR A O 1
ATOM 2125 N N . LEU A 1 261 ? -53.149 10.420 94.018 1.00 74.44 261 LEU A N 1
ATOM 2126 C CA . LEU A 1 261 ? -52.247 11.293 94.777 1.00 74.44 261 LEU A CA 1
ATOM 2127 C C . LEU A 1 261 ? -52.866 12.671 95.050 1.00 74.44 261 LEU A C 1
ATOM 2129 O O . LEU A 1 261 ? -52.754 13.179 96.158 1.00 74.44 261 LEU A O 1
ATOM 2133 N N . GLU A 1 262 ? -53.555 13.275 94.082 1.00 77.31 262 GLU A N 1
ATOM 2134 C CA . GLU A 1 262 ? -54.287 14.538 94.260 1.00 77.31 262 GLU A CA 1
ATOM 2135 C C . GLU A 1 262 ? -55.424 14.397 95.275 1.00 77.31 262 GLU A C 1
ATOM 2137 O O . GLU A 1 262 ? -55.580 15.249 96.148 1.00 77.31 262 GLU A O 1
ATOM 2142 N N . LYS A 1 263 ? -56.186 13.297 95.220 1.00 77.25 263 LYS A N 1
ATOM 2143 C CA . LYS A 1 263 ? -57.205 12.991 96.234 1.00 77.25 263 LYS A CA 1
ATOM 2144 C C . LYS A 1 263 ? -56.584 12.801 97.616 1.00 77.25 263 LYS A C 1
ATOM 2146 O O . LYS A 1 263 ? -57.119 13.335 98.580 1.00 77.25 263 LYS A O 1
ATOM 2151 N N . GLN A 1 264 ? -55.461 12.089 97.716 1.00 73.12 264 GLN A N 1
ATOM 2152 C CA . GLN A 1 264 ? -54.726 11.938 98.975 1.00 73.12 264 GLN A CA 1
ATOM 2153 C C . GLN A 1 264 ? -54.261 13.293 99.512 1.00 73.12 264 GLN A C 1
ATOM 2155 O O . GLN A 1 264 ? -54.559 13.601 100.658 1.00 73.12 264 GLN A O 1
ATOM 2160 N N . LYS A 1 265 ? -53.646 14.141 98.678 1.00 75.62 265 LYS A N 1
ATOM 2161 C CA . LYS A 1 265 ? -53.229 15.500 99.061 1.00 75.62 265 LYS A CA 1
ATOM 2162 C C . LYS A 1 265 ? -54.401 16.379 99.496 1.00 75.62 265 LYS A C 1
ATOM 2164 O O . LYS A 1 265 ? -54.269 17.140 100.445 1.00 75.62 265 LYS A O 1
ATOM 2169 N N . SER A 1 266 ? -55.554 16.279 98.834 1.00 77.19 266 SER A N 1
ATOM 2170 C CA . SER A 1 266 ? -56.766 17.008 99.231 1.00 77.19 266 SER A CA 1
ATOM 2171 C C . SER A 1 266 ? -57.313 16.524 100.578 1.00 77.19 266 SER A C 1
ATOM 2173 O O . SER A 1 266 ? -57.689 17.342 101.416 1.00 77.19 266 SER A O 1
ATOM 2175 N N . VAL A 1 267 ? -57.322 15.209 100.821 1.00 78.06 267 VAL A N 1
ATOM 2176 C CA . VAL A 1 267 ? -57.705 14.635 102.120 1.00 78.06 267 VAL A CA 1
ATOM 2177 C C . VAL A 1 267 ? -56.717 15.053 103.209 1.00 78.06 267 VAL A C 1
ATOM 2179 O O . VAL A 1 267 ? -57.144 15.465 104.282 1.00 78.06 267 VAL A O 1
ATOM 2182 N N . GLU A 1 268 ? -55.417 15.002 102.930 1.00 74.31 268 GLU A N 1
ATOM 2183 C CA . GLU A 1 268 ? -54.358 15.390 103.860 1.00 74.31 268 GLU A CA 1
ATOM 2184 C C . GLU A 1 268 ? -54.422 16.884 104.195 1.00 74.31 268 GLU A C 1
ATOM 2186 O O . GLU A 1 268 ? -54.431 17.240 105.367 1.00 74.31 268 GLU A O 1
ATOM 2191 N N . SER A 1 269 ? -54.625 17.754 103.200 1.00 74.69 269 SER A N 1
ATOM 2192 C CA . SER A 1 269 ? -54.871 19.186 103.413 1.00 74.69 269 SER A CA 1
ATOM 2193 C C . SER A 1 269 ? -56.126 19.446 104.253 1.00 74.69 269 SER A C 1
ATOM 2195 O O . SER A 1 269 ? -56.096 20.285 105.150 1.00 74.69 269 SER A O 1
ATOM 2197 N N . ASN A 1 270 ? -57.216 18.704 104.032 1.00 76.62 270 ASN A N 1
ATOM 2198 C CA . ASN A 1 270 ? -58.422 18.819 104.857 1.00 76.62 270 ASN A CA 1
ATOM 2199 C C . ASN A 1 270 ? -58.199 18.345 106.304 1.00 76.62 270 ASN A C 1
ATOM 2201 O O . ASN A 1 270 ? -58.777 18.913 107.232 1.00 76.62 270 ASN A O 1
ATOM 2205 N N . ILE A 1 271 ? -57.379 17.311 106.515 1.00 77.69 271 ILE A N 1
ATOM 2206 C CA . ILE A 1 271 ? -56.987 16.852 107.854 1.00 77.69 271 ILE A CA 1
ATOM 2207 C C . ILE A 1 271 ? -56.110 17.907 108.538 1.00 77.69 271 ILE A C 1
ATOM 2209 O O . ILE A 1 271 ? -56.350 18.217 109.703 1.00 77.69 271 ILE A O 1
ATOM 2213 N N . GLU A 1 272 ? -55.137 18.477 107.827 1.00 73.50 272 GLU A N 1
ATOM 2214 C CA . GLU A 1 272 ? -54.241 19.521 108.334 1.00 73.50 272 GLU A CA 1
ATOM 2215 C C . GLU A 1 272 ? -55.027 20.776 108.744 1.00 73.50 272 GLU A C 1
ATOM 2217 O O . GLU A 1 272 ? -54.850 21.290 109.848 1.00 73.50 272 GLU A O 1
ATOM 2222 N N . ASN A 1 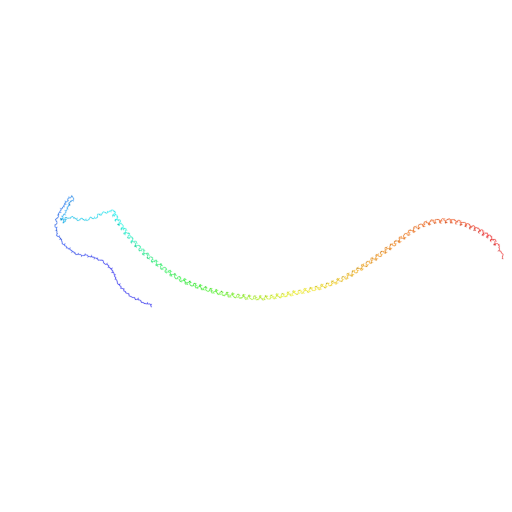273 ? -55.987 21.200 107.914 1.00 76.50 273 ASN A N 1
ATOM 2223 C CA . ASN A 1 273 ? -56.889 22.312 108.221 1.00 76.50 273 ASN A CA 1
ATOM 2224 C C . ASN A 1 273 ? -57.754 22.026 109.460 1.00 76.50 273 ASN A C 1
ATOM 2226 O O . ASN A 1 273 ? -57.880 22.873 110.336 1.00 76.50 273 ASN A O 1
ATOM 2230 N N . ARG A 1 274 ? -58.299 20.811 109.612 1.00 77.75 274 ARG A N 1
ATOM 2231 C CA . ARG A 1 274 ? -59.062 20.449 110.824 1.00 77.75 274 ARG A CA 1
ATOM 2232 C C . ARG A 1 274 ? -58.185 20.384 112.071 1.00 77.75 274 ARG A C 1
ATOM 2234 O O . ARG A 1 274 ? -58.647 20.733 113.154 1.00 77.75 274 ARG A O 1
ATOM 2241 N N . LYS A 1 275 ? -56.931 19.936 111.953 1.00 77.62 275 LYS A N 1
ATOM 2242 C CA . LYS A 1 275 ? -55.975 19.963 113.070 1.00 77.62 275 LYS A CA 1
ATOM 2243 C C . LYS A 1 275 ? -55.681 21.398 113.498 1.00 77.62 275 LYS A C 1
ATOM 2245 O O . LYS A 1 275 ? -55.729 21.669 114.694 1.00 77.62 275 LYS A O 1
ATOM 2250 N N . SER A 1 276 ? -55.420 22.304 112.554 1.00 76.25 276 SER A N 1
ATOM 2251 C CA . SER A 1 276 ? -55.155 23.711 112.870 1.00 76.25 276 SER A CA 1
ATOM 2252 C C . SER A 1 276 ? -56.379 24.396 113.490 1.00 76.25 276 SER A C 1
ATOM 2254 O O . SER A 1 276 ? -56.239 25.099 114.486 1.00 76.25 276 SER A O 1
ATOM 2256 N N . GLU A 1 277 ? -57.591 24.111 113.004 1.00 80.06 277 GLU A N 1
ATOM 2257 C CA . GLU A 1 277 ? -58.846 24.572 113.615 1.00 80.06 277 GLU A CA 1
ATOM 2258 C C . GLU A 1 277 ? -59.005 24.093 115.068 1.00 80.06 277 GLU A C 1
ATOM 2260 O O . GLU A 1 277 ? -59.371 24.877 115.946 1.00 80.06 277 GLU A O 1
ATOM 2265 N N . VAL A 1 278 ? -58.705 22.819 115.347 1.00 80.94 278 VAL A N 1
ATOM 2266 C CA . VAL A 1 278 ? -58.772 22.257 116.706 1.00 80.94 278 VAL A CA 1
ATOM 2267 C C . VAL A 1 278 ? -57.702 22.862 117.617 1.00 80.94 278 VAL A C 1
ATOM 2269 O O . VAL A 1 278 ? -58.013 23.190 118.762 1.00 80.94 278 VAL A O 1
ATOM 2272 N N . ILE A 1 279 ? -56.473 23.050 117.126 1.00 77.38 279 ILE A N 1
ATOM 2273 C CA . ILE A 1 279 ? -55.392 23.714 117.873 1.00 77.38 279 ILE A CA 1
ATOM 2274 C C . ILE A 1 279 ? -55.810 25.143 118.238 1.00 77.38 279 ILE A C 1
ATOM 2276 O O . ILE A 1 279 ? -55.807 25.486 119.418 1.00 77.38 279 ILE A O 1
ATOM 2280 N N . ASN A 1 280 ? -56.290 25.925 117.268 1.00 76.88 280 ASN A N 1
ATOM 2281 C CA . ASN A 1 280 ? -56.767 27.293 117.493 1.00 76.88 280 ASN A CA 1
ATOM 2282 C C . ASN A 1 280 ? -57.925 27.348 118.507 1.00 76.88 280 ASN A C 1
ATOM 2284 O O . ASN A 1 280 ? -58.009 28.267 119.324 1.00 76.88 280 ASN A O 1
ATOM 2288 N N . LEU A 1 281 ? -58.831 26.363 118.488 1.00 83.25 281 LEU A N 1
ATOM 2289 C CA . LEU A 1 281 ? -59.929 26.272 119.453 1.00 83.25 281 LEU A CA 1
ATOM 2290 C C . LEU A 1 281 ? -59.427 25.966 120.874 1.00 83.25 281 LEU A C 1
ATOM 2292 O O . LEU A 1 281 ? -59.972 26.498 121.845 1.00 83.25 281 LEU A O 1
ATOM 2296 N N . ILE A 1 282 ? -58.413 25.107 121.009 1.00 79.69 282 ILE A N 1
ATOM 2297 C CA . ILE A 1 282 ? -57.785 24.776 122.295 1.00 79.69 282 ILE A CA 1
ATOM 2298 C C . ILE A 1 282 ? -57.021 25.985 122.840 1.00 79.69 282 ILE A C 1
ATOM 2300 O O . ILE A 1 282 ? -57.219 26.335 124.002 1.00 79.69 282 ILE A O 1
ATOM 2304 N N . GLU A 1 283 ? -56.220 26.659 122.014 1.00 75.56 283 GLU A N 1
ATOM 2305 C CA . GLU A 1 283 ? -55.480 27.866 122.402 1.00 75.56 283 GLU A CA 1
ATOM 2306 C C . GLU A 1 283 ? -56.417 28.976 122.888 1.00 75.56 283 GLU A C 1
ATOM 2308 O O . GLU A 1 283 ? -56.197 29.544 123.957 1.00 75.56 283 GLU A O 1
ATOM 2313 N N . ASN A 1 284 ? -57.526 29.222 122.182 1.00 81.88 284 ASN A N 1
ATOM 2314 C CA . ASN A 1 284 ? -58.532 30.189 122.628 1.00 81.88 284 ASN A CA 1
ATOM 2315 C C . ASN A 1 284 ? -59.142 29.814 123.985 1.00 81.88 284 ASN A C 1
ATOM 2317 O O . ASN A 1 284 ? -59.294 30.667 124.859 1.00 81.88 284 ASN A O 1
ATOM 2321 N N . LYS A 1 285 ? -59.484 28.535 124.193 1.00 82.44 285 LYS A N 1
ATOM 2322 C CA . LYS A 1 285 ? -60.033 28.068 125.477 1.00 82.44 285 LYS A CA 1
ATOM 2323 C C . LYS A 1 285 ? -59.023 28.193 126.618 1.00 82.44 285 LYS A C 1
ATOM 2325 O O . LYS A 1 285 ? -59.422 28.570 127.718 1.00 82.44 285 LYS A O 1
ATOM 2330 N N . LEU A 1 286 ? -57.747 27.901 126.367 1.00 78.25 286 LEU A N 1
ATOM 2331 C CA . LEU A 1 286 ? -56.668 28.072 127.343 1.00 78.25 286 LEU A CA 1
ATOM 2332 C C . LEU A 1 286 ? -56.461 29.550 127.689 1.00 78.25 286 LEU A C 1
ATOM 2334 O O . LEU A 1 286 ? -56.436 29.884 128.868 1.00 78.25 286 LEU A O 1
ATOM 2338 N N . CYS A 1 287 ? -56.437 30.436 126.690 1.00 80.81 287 CYS A N 1
ATOM 2339 C CA . CYS A 1 287 ? -56.320 31.880 126.897 1.00 80.81 287 CYS A CA 1
ATOM 2340 C C . CYS A 1 287 ? -57.475 32.432 127.754 1.00 80.81 287 CYS A C 1
ATOM 2342 O O . CYS A 1 287 ? -57.253 33.177 128.708 1.00 80.81 287 CYS A O 1
ATOM 2344 N N . ILE A 1 288 ? -58.714 32.005 127.480 1.00 80.25 288 ILE A N 1
ATOM 2345 C CA . ILE A 1 288 ? -59.887 32.393 128.278 1.00 80.25 288 ILE A CA 1
ATOM 2346 C C . ILE A 1 288 ? -59.785 31.855 129.716 1.00 80.25 288 ILE A C 1
ATOM 2348 O O . ILE A 1 288 ? -60.076 32.581 130.668 1.00 80.25 288 ILE A O 1
ATOM 2352 N N . ALA A 1 289 ? -59.366 30.600 129.899 1.00 72.06 289 ALA A N 1
ATOM 2353 C CA . ALA A 1 289 ? -59.194 30.011 131.227 1.00 72.06 289 ALA A CA 1
ATOM 2354 C C . ALA A 1 289 ? -58.102 30.728 132.044 1.00 72.06 289 ALA A C 1
ATOM 2356 O O . ALA A 1 289 ? -58.268 30.943 133.247 1.00 72.06 289 ALA A O 1
ATOM 2357 N N . GLU A 1 290 ? -57.018 31.143 131.391 1.00 75.94 290 GLU A N 1
ATOM 2358 C CA . GLU A 1 290 ? -55.912 31.869 132.012 1.00 75.94 290 GLU A CA 1
ATOM 2359 C C . GLU A 1 290 ? -56.343 33.271 132.464 1.00 75.94 290 GLU A C 1
ATOM 2361 O O . GLU A 1 290 ? -56.129 33.634 133.622 1.00 75.94 290 GLU A O 1
ATOM 2366 N N . GLN A 1 291 ? -57.105 33.993 131.635 1.00 75.88 291 GLN A N 1
ATOM 2367 C CA . GLN A 1 291 ? -57.701 35.284 132.005 1.00 75.88 291 GLN A CA 1
ATOM 2368 C C . GLN A 1 291 ? -58.659 35.192 133.206 1.00 75.88 291 GLN A C 1
ATOM 2370 O O . GLN A 1 291 ? -58.698 36.097 134.046 1.00 75.88 291 GLN A O 1
ATOM 2375 N N . ILE A 1 292 ? -59.456 34.121 133.306 1.00 81.38 292 ILE A N 1
ATOM 2376 C CA . ILE A 1 292 ? -60.366 33.905 134.445 1.00 81.38 292 ILE A CA 1
ATOM 2377 C C . ILE A 1 292 ? -59.566 33.637 135.725 1.00 81.38 292 ILE A C 1
ATOM 2379 O O . ILE A 1 292 ? -59.849 34.238 136.765 1.00 81.38 292 ILE A O 1
ATOM 2383 N N . ARG A 1 293 ? -58.538 32.784 135.646 1.00 76.81 293 ARG A N 1
ATOM 2384 C CA . ARG A 1 293 ? -57.673 32.447 136.784 1.00 76.81 293 ARG A CA 1
ATOM 2385 C C . ARG A 1 293 ? -56.913 33.670 137.302 1.00 76.81 293 ARG A C 1
ATOM 2387 O O . ARG A 1 293 ? -56.816 33.866 138.513 1.00 76.81 293 ARG A O 1
ATOM 2394 N N . GLU A 1 294 ? -56.421 34.516 136.404 1.00 74.75 294 GLU A N 1
ATOM 2395 C CA . GLU A 1 294 ? -55.687 35.735 136.752 1.00 74.75 294 GLU A CA 1
ATOM 2396 C C . GLU A 1 294 ? -56.591 36.776 137.436 1.00 74.75 294 GLU A C 1
ATOM 2398 O O . GLU A 1 294 ? -56.226 37.333 138.478 1.00 74.75 294 GLU A O 1
ATOM 2403 N N . LYS A 1 295 ? -57.830 36.945 136.946 1.00 79.44 295 LYS A N 1
ATOM 2404 C CA . LYS A 1 295 ? -58.853 37.778 137.603 1.00 79.44 295 LYS A CA 1
ATOM 2405 C C . LYS A 1 295 ? -59.212 37.280 139.005 1.00 79.44 295 LYS A C 1
ATOM 2407 O O . LYS A 1 295 ? -59.367 38.092 139.918 1.00 79.44 295 LYS A O 1
ATOM 2412 N N . GLU A 1 296 ? -59.347 35.970 139.209 1.00 76.62 296 GLU A N 1
ATOM 2413 C CA . GLU A 1 296 ? -59.640 35.413 140.537 1.00 76.62 296 GLU A CA 1
ATOM 2414 C C . GLU A 1 296 ? -58.486 35.598 141.529 1.00 76.62 296 GLU A C 1
ATOM 2416 O O . GLU A 1 296 ? -58.728 35.923 142.697 1.00 76.62 296 GLU A O 1
ATOM 2421 N N . ILE A 1 297 ? -57.237 35.434 141.079 1.00 76.50 297 ILE A N 1
ATOM 2422 C CA . ILE A 1 297 ? -56.048 35.657 141.912 1.00 76.50 297 ILE A CA 1
ATOM 2423 C C . ILE A 1 297 ? -55.975 37.121 142.355 1.00 76.50 297 ILE A C 1
ATOM 2425 O O . ILE A 1 297 ? -55.804 37.378 143.549 1.00 76.50 297 ILE A O 1
ATOM 2429 N N . GLN A 1 298 ? -56.184 38.076 141.442 1.00 70.88 298 GLN A N 1
ATOM 2430 C CA . GLN A 1 298 ? -56.202 39.505 141.781 1.00 70.88 298 GLN A CA 1
ATOM 2431 C C . GLN A 1 298 ? -57.276 39.833 142.830 1.00 70.88 298 GLN A C 1
ATOM 2433 O O . GLN A 1 298 ? -56.992 40.505 143.823 1.00 70.88 298 GLN A O 1
ATOM 2438 N N . LYS A 1 299 ? -58.484 39.273 142.679 1.00 75.81 299 LYS A N 1
ATOM 2439 C CA . LYS A 1 299 ? -59.609 39.502 143.599 1.00 75.81 299 LYS A CA 1
ATOM 2440 C C . LYS A 1 299 ? -59.344 38.969 145.014 1.00 75.81 299 LYS A C 1
ATOM 2442 O O . LYS A 1 299 ? -59.715 39.608 145.999 1.00 75.81 299 LYS A O 1
ATOM 2447 N N . LYS A 1 300 ? -58.676 37.814 145.139 1.00 74.06 300 LYS A N 1
ATOM 2448 C CA . LYS A 1 300 ? -58.274 37.253 146.444 1.00 74.06 300 LYS A CA 1
ATOM 2449 C C . LYS A 1 300 ? -57.168 38.070 147.119 1.00 74.06 300 LYS A C 1
ATOM 2451 O O . LYS A 1 300 ? -57.192 38.227 148.339 1.00 74.06 300 LYS A O 1
ATOM 2456 N N . LEU A 1 301 ? -56.235 38.618 146.343 1.00 70.31 301 LEU A N 1
ATOM 2457 C CA . LEU A 1 301 ? -55.131 39.443 146.849 1.00 70.31 301 LEU A CA 1
ATOM 2458 C C . LEU A 1 301 ? -55.631 40.779 147.427 1.00 70.31 301 LEU A C 1
ATOM 2460 O O . LEU A 1 301 ? -55.138 41.243 148.455 1.00 70.31 301 LEU A O 1
ATOM 2464 N N . GLU A 1 302 ? -56.654 41.366 146.808 1.00 71.94 302 GLU A N 1
ATOM 2465 C CA . GLU A 1 302 ? -57.268 42.620 147.256 1.00 71.94 302 GLU A CA 1
ATOM 2466 C C . GLU A 1 302 ? -58.100 42.450 148.542 1.00 71.94 302 GLU A C 1
ATOM 2468 O O . GLU A 1 302 ? -58.032 43.283 149.450 1.00 71.94 302 GLU A O 1
ATOM 2473 N N . LEU A 1 303 ? -58.811 41.323 148.682 1.00 73.12 303 LEU A N 1
ATOM 2474 C CA . LEU A 1 303 ? -59.512 40.950 149.919 1.00 73.12 303 LEU A CA 1
ATOM 2475 C C . LEU A 1 303 ? -58.552 40.702 151.093 1.00 73.12 303 LEU A C 1
ATOM 2477 O O . LEU A 1 303 ? -58.832 41.128 152.214 1.00 73.12 303 LEU A O 1
ATOM 2481 N N . ALA A 1 304 ? -57.406 40.060 150.846 1.00 67.81 304 ALA A N 1
ATOM 2482 C CA . ALA A 1 304 ? -56.394 39.821 151.876 1.00 67.81 304 ALA A CA 1
ATOM 2483 C C . ALA A 1 304 ? -55.759 41.127 152.391 1.00 67.81 304 ALA A C 1
ATOM 2485 O O . ALA A 1 304 ? -55.517 41.255 153.592 1.00 67.81 304 ALA A O 1
ATOM 2486 N N . LYS A 1 305 ? -55.549 42.121 151.514 1.00 71.38 305 LYS A N 1
ATOM 2487 C CA . LYS A 1 305 ? -55.049 43.448 151.917 1.00 71.38 305 LYS A CA 1
ATOM 2488 C C . LYS A 1 305 ? -56.016 44.166 152.863 1.00 71.38 305 LYS A C 1
ATOM 2490 O O . LYS A 1 305 ? -55.592 44.594 153.933 1.00 71.38 305 LYS A O 1
ATOM 2495 N N . LYS A 1 306 ? -57.315 44.196 152.537 1.00 72.44 306 LYS A N 1
ATOM 2496 C CA . LYS A 1 306 ? -58.345 44.824 153.392 1.00 72.44 306 LYS A CA 1
ATOM 2497 C C . LYS A 1 306 ? -58.501 44.140 154.755 1.00 72.44 306 LYS A C 1
ATOM 2499 O O . LYS A 1 306 ? -58.728 44.809 155.759 1.00 72.44 306 LYS A O 1
ATOM 2504 N N . HIS A 1 307 ? -58.360 42.814 154.815 1.00 69.31 307 HIS A N 1
ATOM 2505 C CA . HIS A 1 307 ? -58.436 42.079 156.082 1.00 69.31 307 HIS A CA 1
ATOM 2506 C C . HIS A 1 307 ? -57.250 42.387 157.015 1.00 69.31 307 HIS A C 1
ATOM 2508 O O . HIS A 1 307 ? -57.419 42.425 158.232 1.00 69.31 307 HIS A O 1
ATOM 2514 N N . ASN A 1 308 ? -56.061 42.647 156.460 1.00 71.44 308 ASN A N 1
ATOM 2515 C CA . ASN A 1 308 ? -54.867 42.950 157.251 1.00 71.44 308 ASN A CA 1
ATOM 2516 C C . ASN A 1 308 ? -54.893 44.369 157.853 1.00 71.44 308 ASN A C 1
ATOM 2518 O O . ASN A 1 308 ? -54.448 44.563 158.982 1.00 71.44 308 ASN A O 1
ATOM 2522 N N . GLU A 1 309 ? -55.466 45.347 157.145 1.00 69.12 309 GLU A N 1
ATOM 2523 C CA . GLU A 1 309 ? -55.675 46.707 157.672 1.00 69.12 309 GLU A CA 1
ATOM 2524 C C . GLU A 1 309 ? -56.649 46.707 158.862 1.00 69.12 309 GLU A C 1
ATOM 2526 O O . GLU A 1 309 ? -56.323 47.221 159.932 1.00 69.12 309 GLU A O 1
ATOM 2531 N N . HIS A 1 310 ? -57.782 46.006 158.741 1.00 67.50 310 HIS A N 1
ATOM 2532 C CA . HIS A 1 310 ? -58.767 45.881 159.823 1.00 67.50 310 HIS A CA 1
ATOM 2533 C C . HIS A 1 310 ? -58.219 45.113 161.049 1.00 67.50 310 HIS A C 1
ATOM 2535 O O . HIS A 1 310 ? -58.617 45.365 162.189 1.00 67.50 310 HIS A O 1
ATOM 2541 N N . LEU A 1 311 ? -57.296 44.165 160.857 1.00 63.34 311 LEU A N 1
ATOM 2542 C CA . LEU A 1 311 ? -56.662 43.426 161.958 1.00 63.34 311 LEU A CA 1
ATOM 2543 C C . LEU A 1 311 ? -55.746 44.308 162.821 1.00 63.34 311 LEU A C 1
ATOM 2545 O O . LEU A 1 311 ? -55.664 44.096 164.034 1.00 63.34 311 LEU A O 1
ATOM 2549 N N . ASN A 1 312 ? -55.084 45.300 162.223 1.00 62.56 312 ASN A N 1
ATOM 2550 C CA . ASN A 1 312 ? -54.237 46.235 162.962 1.00 62.56 312 ASN A CA 1
ATOM 2551 C C . ASN A 1 312 ? -55.061 47.227 163.797 1.00 62.56 312 ASN A C 1
ATOM 2553 O O . ASN A 1 312 ? -54.714 47.474 164.951 1.00 62.56 312 ASN A O 1
ATOM 2557 N N . GLU A 1 313 ? -56.200 47.701 163.287 1.00 62.84 313 GLU A N 1
ATOM 2558 C CA . GLU A 1 313 ? -57.104 48.584 164.040 1.00 62.84 313 GLU A CA 1
ATOM 2559 C C . GLU A 1 313 ? -57.733 47.880 165.262 1.00 62.84 313 GLU A C 1
ATOM 2561 O O . GLU A 1 313 ? -57.821 48.453 166.352 1.00 62.84 313 GLU A O 1
ATOM 2566 N N . VAL A 1 314 ? -58.092 46.595 165.133 1.00 62.44 314 VAL A N 1
ATOM 2567 C CA . VAL A 1 314 ? -58.658 45.795 166.239 1.00 62.44 314 VAL A CA 1
ATOM 2568 C C . VAL A 1 314 ? -57.616 45.474 167.321 1.00 62.44 314 VAL A C 1
ATOM 2570 O O . VAL A 1 314 ? -57.949 45.472 168.511 1.00 62.44 314 VAL A O 1
ATOM 2573 N N . LYS A 1 315 ? -56.345 45.251 166.954 1.00 62.19 315 LYS A N 1
ATOM 2574 C CA . LYS A 1 315 ? -55.264 45.019 167.932 1.00 62.19 315 LYS A CA 1
ATOM 2575 C C . LYS A 1 315 ? -55.016 46.235 168.825 1.00 62.19 315 LYS A C 1
ATOM 2577 O O . LYS A 1 315 ? -54.837 46.066 170.029 1.00 62.19 315 LYS A O 1
ATOM 2582 N N . GLN A 1 316 ? -55.081 47.442 168.267 1.00 62.75 316 GLN A N 1
ATOM 2583 C CA . GLN A 1 316 ? -54.832 48.676 169.014 1.00 62.75 316 GLN A CA 1
ATOM 2584 C C . GLN A 1 316 ? -55.984 49.039 169.973 1.00 62.75 316 GLN A C 1
ATOM 2586 O O . GLN A 1 316 ? -55.759 49.611 171.037 1.00 62.75 316 GLN A O 1
ATOM 2591 N N . SER A 1 317 ? -57.217 48.620 169.664 1.00 58.41 317 SER A N 1
ATOM 2592 C CA . SER A 1 317 ? -58.380 48.771 170.556 1.00 58.41 317 SER A CA 1
ATOM 2593 C C . SER A 1 317 ? -58.362 47.806 171.760 1.00 58.41 317 SER A C 1
ATOM 2595 O O . SER A 1 317 ? -58.836 48.146 172.848 1.00 58.41 317 SER A O 1
ATOM 2597 N N . LEU A 1 318 ? -57.782 46.609 171.603 1.00 60.16 318 LEU A N 1
ATOM 2598 C CA . LEU A 1 318 ? -57.726 45.578 172.649 1.00 60.16 318 LEU A CA 1
ATOM 2599 C C . LEU A 1 318 ? -56.640 45.819 173.714 1.00 60.16 318 LEU A C 1
ATOM 2601 O O . LEU A 1 318 ? -56.834 45.404 174.859 1.00 60.16 318 LEU A O 1
ATOM 2605 N N . GLU A 1 319 ? -55.533 46.495 173.388 1.00 61.25 319 GLU A N 1
ATOM 2606 C CA . GLU A 1 319 ? -54.506 46.856 174.385 1.00 61.25 319 GLU A CA 1
ATOM 2607 C C . GLU A 1 319 ? -55.008 47.901 175.388 1.00 61.25 319 GLU A C 1
ATOM 2609 O O . GLU A 1 319 ? -54.852 47.716 176.598 1.00 61.25 319 GLU A O 1
ATOM 2614 N N . ASN A 1 320 ? -55.719 48.927 174.915 1.00 59.03 320 ASN A N 1
ATOM 2615 C CA . ASN A 1 320 ? -56.261 49.986 175.773 1.00 59.03 320 ASN A CA 1
ATOM 2616 C C . ASN A 1 320 ? -57.285 49.447 176.791 1.00 59.03 320 ASN A C 1
ATOM 2618 O O . ASN A 1 320 ? -57.345 49.905 177.930 1.00 59.03 320 ASN A O 1
ATOM 2622 N N . ARG A 1 321 ? -58.042 48.406 176.418 1.00 61.72 321 ARG A N 1
ATOM 2623 C CA . ARG A 1 321 ? -59.061 47.778 177.278 1.00 61.72 321 ARG A CA 1
ATOM 2624 C C . ARG A 1 321 ? -58.471 46.814 178.317 1.00 61.72 321 ARG A C 1
ATOM 2626 O O . ARG A 1 321 ? -59.061 46.625 179.380 1.00 61.72 321 ARG A O 1
ATOM 2633 N N . LYS A 1 322 ? -57.304 46.214 178.037 1.00 61.53 322 LYS A N 1
ATOM 2634 C CA . LYS A 1 322 ? -56.586 45.346 178.989 1.00 61.53 322 LYS A CA 1
ATOM 2635 C C . LYS A 1 322 ? -55.929 46.146 180.116 1.00 61.53 322 LYS A C 1
ATOM 2637 O O . LYS A 1 322 ? -55.979 45.699 181.260 1.00 61.53 322 LYS A O 1
ATOM 2642 N N . ALA A 1 323 ? -55.388 47.331 179.828 1.00 58.69 323 ALA A N 1
ATOM 2643 C CA . ALA A 1 323 ? -54.774 48.194 180.841 1.00 58.69 323 ALA A CA 1
ATOM 2644 C C . ALA A 1 323 ? -55.781 48.656 181.921 1.00 58.69 323 ALA A C 1
ATOM 2646 O O . ALA A 1 323 ? -55.476 48.631 183.113 1.00 58.69 323 ALA A O 1
ATOM 2647 N N . GLU A 1 324 ? -57.021 48.979 181.536 1.00 59.44 324 GLU A N 1
ATOM 2648 C CA . GLU A 1 324 ? -58.077 49.390 182.480 1.00 59.44 324 GLU A CA 1
ATOM 2649 C C . GLU A 1 324 ? -58.576 48.249 183.386 1.00 59.44 324 GLU A C 1
ATOM 2651 O O . GLU A 1 324 ? -59.033 48.486 184.508 1.00 59.44 324 GLU A O 1
ATOM 2656 N N . GLN A 1 325 ? -58.490 46.999 182.922 1.00 60.50 325 GLN A N 1
ATOM 2657 C CA . GLN A 1 325 ? -58.982 45.834 183.659 1.00 60.50 325 GLN A CA 1
ATOM 2658 C C . GLN A 1 325 ? -57.986 45.351 184.727 1.00 60.50 325 GLN A C 1
ATOM 2660 O O . GLN A 1 325 ? -58.418 44.864 185.774 1.00 60.50 325 GLN A O 1
ATOM 2665 N N . VAL A 1 326 ? -56.680 45.559 184.518 1.00 64.50 326 VAL A N 1
ATOM 2666 C CA . VAL A 1 326 ? -55.619 45.240 185.494 1.00 64.50 326 VAL A CA 1
ATOM 2667 C C . VAL A 1 326 ? -55.703 46.156 186.724 1.00 64.50 326 VAL A C 1
ATOM 2669 O O . VAL A 1 326 ? -55.789 45.654 187.846 1.00 64.50 326 VAL A O 1
ATOM 2672 N N . ASN A 1 327 ? -55.857 47.472 186.530 1.00 60.50 327 ASN A N 1
ATOM 2673 C CA . ASN A 1 327 ? -56.005 48.443 187.631 1.00 60.50 327 ASN A CA 1
ATOM 2674 C C . ASN A 1 327 ? -57.226 48.168 188.534 1.00 60.50 327 ASN A C 1
ATOM 2676 O O . ASN A 1 327 ? -57.224 48.472 189.729 1.00 60.50 327 ASN A O 1
ATOM 2680 N N . LYS A 1 328 ? -58.283 47.563 187.976 1.00 65.69 328 LYS A N 1
ATOM 2681 C CA . LYS A 1 328 ? -59.529 47.226 188.688 1.00 65.69 328 LYS A CA 1
ATOM 2682 C C . LYS A 1 328 ? -59.431 45.942 189.522 1.00 65.69 328 LYS A C 1
ATOM 2684 O O . LYS A 1 328 ? -60.258 45.730 190.411 1.00 65.69 328 LYS A O 1
ATOM 2689 N N . ILE A 1 329 ? -58.474 45.065 189.211 1.00 66.25 329 ILE A N 1
ATOM 2690 C CA . ILE A 1 329 ? -58.215 43.815 189.943 1.00 66.25 329 ILE A CA 1
ATOM 2691 C C . ILE A 1 329 ? -57.267 44.084 191.116 1.00 66.25 329 ILE A C 1
ATOM 2693 O O . ILE A 1 329 ? -57.500 43.581 192.215 1.00 66.25 329 ILE A O 1
ATOM 2697 N N . GLU A 1 330 ? -56.276 44.950 190.922 1.00 63.78 330 GLU A N 1
ATOM 2698 C CA . GLU A 1 330 ? -55.289 45.312 191.944 1.00 63.78 330 GLU A CA 1
ATOM 2699 C C . GLU A 1 330 ? -55.932 46.015 193.158 1.00 63.78 330 GLU A C 1
ATOM 2701 O O . GLU A 1 330 ? -55.689 45.653 194.310 1.00 63.78 330 GLU A O 1
ATOM 2706 N N . THR A 1 331 ? -56.896 46.911 192.915 1.00 66.88 331 THR A N 1
ATOM 2707 C CA . THR A 1 331 ? -57.685 47.572 193.975 1.00 66.88 331 THR A CA 1
ATOM 2708 C C . THR A 1 331 ? -58.610 46.618 194.743 1.00 66.88 331 THR A C 1
ATOM 2710 O O . THR A 1 331 ? -58.888 46.843 195.921 1.00 66.88 331 THR A O 1
ATOM 2713 N N . LYS A 1 332 ? -59.081 45.529 194.117 1.00 69.31 332 LYS A N 1
ATOM 2714 C CA . LYS A 1 332 ? -59.940 44.525 194.775 1.00 69.31 332 LYS A CA 1
ATOM 2715 C C . LYS A 1 332 ? -59.147 43.514 195.602 1.00 69.31 332 LYS A C 1
ATOM 2717 O O . LYS A 1 332 ? -59.654 43.067 196.629 1.00 69.31 332 LYS A O 1
ATOM 2722 N N . LEU A 1 333 ? -57.929 43.172 195.180 1.00 64.88 333 LEU A N 1
ATOM 2723 C CA . LEU A 1 333 ? -57.043 42.279 195.932 1.00 64.88 333 LEU A CA 1
ATOM 2724 C C . LEU A 1 333 ? -56.584 42.919 197.249 1.00 64.88 333 LEU A C 1
ATOM 2726 O O . LEU A 1 333 ? -56.694 42.279 198.292 1.00 64.88 333 LEU A O 1
ATOM 2730 N N . SER A 1 334 ? -56.232 44.209 197.237 1.00 63.72 334 SER A N 1
ATOM 2731 C CA . SER A 1 334 ? -55.846 44.935 198.459 1.00 63.72 334 SER A CA 1
ATOM 2732 C C . SER A 1 334 ? -56.978 45.001 199.504 1.00 63.72 334 SER A C 1
ATOM 2734 O O . SER A 1 334 ? -56.75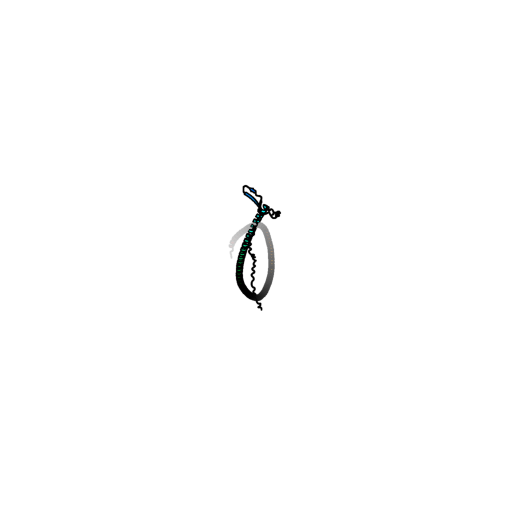5 44.805 200.700 1.00 63.72 334 SER A O 1
ATOM 2736 N N . ALA A 1 335 ? -58.232 45.172 199.062 1.00 66.62 335 ALA A N 1
ATOM 2737 C CA . ALA A 1 335 ? -59.400 45.172 199.952 1.00 66.62 335 ALA A CA 1
ATOM 2738 C C . ALA A 1 335 ? -59.751 43.775 200.512 1.00 66.62 335 ALA A C 1
ATOM 2740 O O . ALA A 1 335 ? -60.349 43.663 201.586 1.00 66.62 335 ALA A O 1
ATOM 2741 N N . ALA A 1 336 ? -59.402 42.702 199.793 1.00 61.88 336 ALA A N 1
ATOM 2742 C CA . ALA A 1 336 ? -59.617 41.324 200.232 1.00 61.88 336 ALA A CA 1
ATOM 2743 C C . ALA A 1 336 ? -58.566 40.868 201.261 1.00 61.88 336 ALA A C 1
ATOM 2745 O O . ALA A 1 336 ? -58.910 40.157 202.208 1.00 61.88 336 ALA A O 1
ATOM 2746 N N . GLU A 1 337 ? -57.317 41.317 201.126 1.00 62.03 337 GLU A N 1
ATOM 2747 C CA . GLU A 1 337 ? -56.245 41.041 202.093 1.00 62.03 337 GLU A CA 1
ATOM 2748 C C . GLU A 1 337 ? -56.536 41.656 203.467 1.00 62.03 337 GLU A C 1
ATOM 2750 O O . GLU A 1 337 ? -56.475 40.953 204.477 1.00 62.03 337 GLU A O 1
ATOM 2755 N N . GLN A 1 338 ? -57.017 42.902 203.516 1.00 61.25 338 GLN A N 1
ATOM 2756 C CA . GLN A 1 338 ? -57.407 43.549 204.778 1.00 61.25 338 GLN A CA 1
ATOM 2757 C C . GLN A 1 338 ? -58.552 42.824 205.514 1.00 61.25 338 GLN A C 1
ATOM 2759 O O . GLN A 1 338 ? -58.589 42.813 206.745 1.00 61.25 338 GLN A O 1
ATOM 2764 N N . LYS A 1 339 ? -59.477 42.174 204.788 1.00 72.19 339 LYS A N 1
ATOM 2765 C CA . LYS A 1 339 ? -60.572 41.383 205.389 1.00 72.19 339 LYS A CA 1
ATOM 2766 C C . LYS A 1 339 ? -60.120 40.015 205.912 1.00 72.19 339 LYS A C 1
ATOM 2768 O O . LYS A 1 339 ? -60.696 39.532 206.886 1.00 72.19 339 LYS A O 1
ATOM 2773 N N . ARG A 1 340 ? -59.091 39.400 205.315 1.00 65.88 340 ARG A N 1
ATOM 2774 C CA . ARG A 1 340 ? -58.494 38.144 205.816 1.00 65.88 340 ARG A CA 1
ATOM 2775 C C . ARG A 1 340 ? -57.720 38.350 207.117 1.00 65.88 340 ARG A C 1
ATOM 2777 O O . ARG A 1 340 ? -57.815 37.510 208.012 1.00 65.88 340 ARG A O 1
ATOM 2784 N N . GLU A 1 341 ? -57.027 39.479 207.243 1.00 60.38 341 GLU A N 1
ATOM 2785 C CA . GLU A 1 341 ? -56.298 39.874 208.457 1.00 60.38 341 GLU A CA 1
ATOM 2786 C C . GLU A 1 341 ? -57.245 39.981 209.675 1.00 60.38 341 GLU A C 1
ATOM 2788 O O . GLU A 1 341 ? -56.962 39.463 210.758 1.00 60.38 341 GLU A O 1
ATOM 2793 N N . GLN A 1 342 ? -58.436 40.561 209.471 1.00 63.03 342 GLN A N 1
ATOM 2794 C CA . GLN A 1 342 ? -59.457 40.743 210.513 1.00 63.03 342 GLN A CA 1
ATOM 2795 C C . GLN A 1 342 ? -60.137 39.431 210.954 1.00 63.03 342 GLN A C 1
ATOM 2797 O O . GLN A 1 342 ? -60.482 39.273 212.129 1.00 63.03 342 GLN A O 1
ATOM 2802 N N . GLU A 1 343 ? -60.333 38.464 210.049 1.00 65.31 343 GLU A N 1
ATOM 2803 C CA . GLU A 1 343 ? -60.904 37.153 210.403 1.00 65.31 343 GLU A CA 1
ATOM 2804 C C . GLU A 1 343 ? -59.916 36.252 211.156 1.00 65.31 343 GLU A C 1
ATOM 2806 O O . GLU A 1 343 ? -60.314 35.528 212.075 1.00 65.31 343 GLU A O 1
ATOM 2811 N N . MET A 1 344 ? -58.629 36.309 210.800 1.00 63.12 344 MET A N 1
ATOM 2812 C CA . MET A 1 344 ? -57.564 35.580 211.498 1.00 63.12 344 MET A CA 1
ATOM 2813 C C . MET A 1 344 ? -57.457 36.011 212.968 1.00 63.12 344 MET A C 1
ATOM 2815 O O . MET A 1 344 ? -57.385 35.159 213.856 1.00 63.12 344 MET A O 1
ATOM 2819 N N . GLN A 1 345 ? -57.560 37.313 213.250 1.00 58.16 345 GLN A N 1
ATOM 2820 C CA . GLN A 1 345 ? -57.548 37.846 214.619 1.00 58.16 345 GLN A CA 1
ATOM 2821 C C . GLN A 1 345 ? -58.747 37.360 215.457 1.00 58.16 345 GLN A C 1
ATOM 2823 O O . GLN A 1 345 ? -58.567 36.958 216.608 1.00 58.16 345 GLN A O 1
ATOM 2828 N N . LYS A 1 346 ? -59.949 37.269 214.866 1.00 63.31 346 LYS A N 1
ATOM 2829 C CA . LYS A 1 346 ? -61.155 36.724 215.528 1.00 63.31 346 LYS A CA 1
ATOM 2830 C C . LYS A 1 346 ? -61.045 35.237 215.875 1.00 63.31 346 LYS A C 1
ATOM 2832 O O . LYS A 1 346 ? -61.539 34.803 216.917 1.00 63.31 346 LYS A O 1
ATOM 2837 N N . LYS A 1 347 ? -60.405 34.434 215.018 1.00 62.84 347 LYS A N 1
ATOM 2838 C CA . LYS A 1 347 ? -60.217 32.994 215.273 1.00 62.84 347 LYS A CA 1
ATOM 2839 C C . LYS A 1 347 ? -59.219 32.730 216.399 1.00 62.84 347 LYS A C 1
ATOM 2841 O O . LYS A 1 347 ? -59.457 31.842 217.215 1.00 62.84 347 LYS A O 1
ATOM 2846 N N . ILE A 1 348 ? -58.159 33.531 216.499 1.00 64.88 348 ILE A N 1
ATOM 2847 C CA . ILE A 1 348 ? -57.173 33.422 217.586 1.00 64.88 348 ILE A CA 1
ATOM 2848 C C . ILE A 1 348 ? -57.807 33.765 218.947 1.00 64.88 348 ILE A C 1
ATOM 2850 O O . ILE A 1 348 ? -57.513 33.121 219.956 1.00 64.88 348 ILE A O 1
ATOM 2854 N N . GLU A 1 349 ? -58.736 34.720 218.984 1.00 58.69 349 GLU A N 1
ATOM 2855 C CA . GLU A 1 349 ? -59.434 35.116 220.212 1.00 58.69 349 GLU A CA 1
ATOM 2856 C C . GLU A 1 349 ? -60.425 34.045 220.719 1.00 58.69 349 GLU A C 1
ATOM 2858 O O . GLU A 1 349 ? -60.542 33.822 221.928 1.00 58.69 349 GLU A O 1
ATOM 2863 N N . ASN A 1 350 ? -61.074 33.307 219.809 1.00 60.97 350 ASN A N 1
ATOM 2864 C CA . ASN A 1 350 ? -61.944 32.179 220.165 1.00 60.97 350 ASN A CA 1
ATOM 2865 C C . ASN A 1 350 ? -61.165 30.960 220.686 1.00 60.97 350 ASN A C 1
ATOM 2867 O O . ASN A 1 350 ? -61.630 30.295 221.613 1.00 60.97 350 ASN A O 1
ATOM 2871 N N . ILE A 1 351 ? -59.963 30.694 220.165 1.00 61.72 351 ILE A N 1
ATOM 2872 C CA . ILE A 1 351 ? -59.097 29.612 220.669 1.00 61.72 351 ILE A CA 1
ATOM 2873 C C . ILE A 1 351 ? -58.674 29.895 222.120 1.00 61.72 351 ILE A C 1
ATOM 2875 O O . ILE A 1 351 ? -58.812 29.021 222.977 1.00 61.72 351 ILE A O 1
ATOM 2879 N N . LYS A 1 352 ? -58.305 31.145 222.442 1.00 58.56 352 LYS A N 1
ATOM 2880 C CA . LYS A 1 352 ? -57.990 31.570 223.822 1.00 58.56 352 LYS A CA 1
ATOM 2881 C C . LYS A 1 352 ? -59.166 31.419 224.802 1.00 58.56 352 LYS A C 1
ATOM 2883 O O . LYS A 1 352 ? -58.946 31.216 225.996 1.00 58.56 352 LYS A O 1
ATOM 2888 N N . LYS A 1 353 ? -60.419 31.508 224.333 1.00 58.94 353 LYS A N 1
ATOM 2889 C CA . LYS A 1 353 ? -61.617 31.288 225.171 1.00 58.94 353 LYS A CA 1
ATOM 2890 C C . LYS A 1 353 ? -61.895 29.807 225.427 1.00 58.94 353 LYS A C 1
ATOM 2892 O O . LYS A 1 353 ? -62.271 29.453 226.544 1.00 58.94 353 LYS A O 1
ATOM 2897 N N . HIS A 1 354 ? -61.685 28.946 224.431 1.00 58.50 354 HIS A N 1
ATOM 2898 C CA . HIS A 1 354 ? -61.859 27.501 224.600 1.00 58.50 354 HIS A CA 1
ATOM 2899 C C . HIS A 1 354 ? -60.790 26.882 225.505 1.00 58.50 354 HIS A C 1
ATOM 2901 O O . HIS A 1 354 ? -61.108 25.980 226.278 1.00 58.50 354 HIS A O 1
ATOM 2907 N N . GLU A 1 355 ? -59.570 27.417 225.496 1.00 57.69 355 GLU A N 1
ATOM 2908 C CA . GLU A 1 355 ? -58.497 26.965 226.387 1.00 57.69 355 GLU A CA 1
ATOM 2909 C C . GLU A 1 355 ? -58.810 27.280 227.863 1.00 57.69 355 GLU A C 1
ATOM 2911 O O . GLU A 1 355 ? -58.767 26.384 228.708 1.00 57.69 355 GLU A O 1
ATOM 2916 N N . LYS A 1 356 ? -59.306 28.496 228.156 1.00 59.34 356 LYS A N 1
ATOM 2917 C CA . LYS A 1 356 ? -59.819 28.853 229.495 1.00 59.34 356 LYS A CA 1
ATOM 2918 C C . LYS A 1 356 ? -60.972 27.956 229.960 1.00 59.34 356 LYS A C 1
ATOM 2920 O O . LYS A 1 356 ? -61.091 27.684 231.152 1.00 59.34 356 LYS A O 1
ATOM 2925 N N . HIS A 1 357 ? -61.828 27.498 229.045 1.00 57.78 357 HIS A N 1
ATOM 2926 C CA . HIS A 1 357 ? -62.955 26.627 229.388 1.00 57.78 357 HIS A CA 1
ATOM 2927 C C . HIS A 1 357 ? -62.514 25.178 229.651 1.00 57.78 357 HIS A C 1
ATOM 2929 O O . HIS A 1 357 ? -62.993 24.555 230.598 1.00 57.78 357 HIS A O 1
ATOM 2935 N N . ALA A 1 358 ? -61.558 24.655 228.877 1.00 56.56 358 ALA A N 1
ATOM 2936 C CA . ALA A 1 358 ? -61.000 23.318 229.085 1.00 56.56 358 ALA A CA 1
ATOM 2937 C C . ALA A 1 358 ? -60.282 23.194 230.440 1.00 56.56 358 ALA A C 1
ATOM 2939 O O . ALA A 1 358 ? -60.359 22.157 231.102 1.00 56.56 358 ALA A O 1
ATOM 2940 N N . GLU A 1 359 ? -59.623 24.263 230.884 1.00 56.06 359 GLU A N 1
ATOM 2941 C CA . GLU A 1 359 ? -58.949 24.302 232.181 1.00 56.06 359 GLU A CA 1
ATOM 2942 C C . GLU A 1 359 ? -59.944 24.340 233.355 1.00 56.06 359 GLU A C 1
ATOM 2944 O O . GLU A 1 359 ? -59.774 23.612 234.335 1.00 56.06 359 GLU A O 1
ATOM 2949 N N . LEU A 1 360 ? -61.058 25.071 233.205 1.00 57.81 360 LEU A N 1
ATOM 2950 C CA . LEU A 1 360 ? -62.158 25.092 234.178 1.00 57.81 360 LEU A CA 1
ATOM 2951 C C . LEU A 1 360 ? -62.850 23.719 234.302 1.00 57.81 360 LEU A C 1
ATOM 2953 O O . LEU A 1 360 ? -63.208 23.279 235.394 1.00 57.81 360 LEU A O 1
ATOM 2957 N N . VAL A 1 361 ? -63.005 23.002 233.182 1.00 59.66 361 VAL A N 1
ATOM 2958 C CA . VAL A 1 361 ? -63.570 21.642 233.163 1.00 59.66 361 VAL A CA 1
ATOM 2959 C C . VAL A 1 361 ? -62.612 20.629 233.804 1.00 59.66 361 VAL A C 1
ATOM 2961 O O . VAL A 1 361 ? -63.077 19.704 234.470 1.00 59.66 361 VAL A O 1
ATOM 2964 N N . ARG A 1 362 ? -61.286 20.816 233.695 1.00 55.62 362 ARG A N 1
ATOM 2965 C CA . ARG A 1 362 ? -60.303 19.997 234.433 1.00 55.62 362 ARG A CA 1
ATOM 2966 C C . ARG A 1 362 ? -60.390 20.218 235.947 1.00 55.62 362 ARG A C 1
ATOM 2968 O O . ARG A 1 362 ? -60.356 19.234 236.685 1.00 55.62 362 ARG A O 1
ATOM 2975 N N . GLN A 1 363 ? -60.610 21.457 236.397 1.00 53.38 363 GLN A N 1
ATOM 2976 C CA . GLN A 1 363 ? -60.890 21.757 237.809 1.00 53.38 363 GLN A CA 1
ATOM 2977 C C . GLN A 1 363 ? -62.200 21.107 238.291 1.00 53.38 363 GLN A C 1
ATOM 2979 O O . GLN A 1 363 ? -62.223 20.508 239.363 1.00 53.38 363 GLN A O 1
ATOM 2984 N N . ASN A 1 364 ? -63.262 21.111 237.477 1.00 52.47 364 ASN A N 1
ATOM 2985 C CA . ASN A 1 364 ? -64.547 20.507 237.852 1.00 52.47 364 ASN A CA 1
ATOM 2986 C C . ASN A 1 364 ? -64.563 18.967 237.780 1.00 52.47 364 ASN A C 1
ATOM 2988 O O . ASN A 1 364 ? -65.279 18.327 238.549 1.00 52.47 364 ASN A O 1
ATOM 2992 N N . LYS A 1 365 ? -63.770 18.334 236.901 1.00 51.12 365 LYS A N 1
ATOM 2993 C CA . LYS A 1 365 ? -63.764 16.866 236.763 1.00 51.12 365 LYS A CA 1
ATOM 2994 C C . LYS A 1 365 ? -62.979 16.148 237.864 1.00 51.12 365 LYS A C 1
ATOM 2996 O O . LYS A 1 365 ? -63.380 15.056 238.258 1.00 51.12 365 LYS A O 1
ATOM 3001 N N . ALA A 1 366 ? -61.935 16.756 238.426 1.00 51.19 366 ALA A N 1
ATOM 3002 C CA . ALA A 1 366 ? -61.275 16.187 239.604 1.00 51.19 366 ALA A CA 1
ATOM 3003 C C . ALA A 1 366 ? -62.148 16.303 240.872 1.00 51.19 366 ALA A C 1
ATOM 3005 O O . ALA A 1 366 ? -62.156 15.387 241.690 1.00 51.19 366 ALA A O 1
ATOM 3006 N N . VAL A 1 367 ? -62.968 17.359 240.987 1.00 53.81 367 VAL A N 1
ATOM 3007 C CA . VAL A 1 367 ? -63.972 17.499 242.062 1.00 53.81 367 VAL A CA 1
ATOM 3008 C C . VAL A 1 367 ? -65.043 16.396 241.992 1.00 53.81 367 VAL A C 1
ATOM 3010 O O . VAL A 1 367 ? -65.521 15.943 243.029 1.00 53.81 367 VAL A O 1
ATOM 3013 N N . MET A 1 368 ? -65.381 15.904 240.793 1.00 48.50 368 MET A N 1
ATOM 3014 C CA . MET A 1 368 ? -66.401 14.858 240.608 1.00 48.50 368 MET A CA 1
ATOM 3015 C C . MET A 1 368 ? -65.876 13.428 240.811 1.00 48.50 368 MET A C 1
ATOM 3017 O O . MET A 1 368 ? -66.635 12.566 241.238 1.00 48.50 368 MET A O 1
ATOM 3021 N N . ALA A 1 369 ? -64.584 13.160 240.589 1.00 48.47 369 ALA A N 1
ATOM 3022 C CA . ALA A 1 369 ? -64.005 11.839 240.878 1.00 48.47 369 ALA A CA 1
ATOM 3023 C C . ALA A 1 369 ? -63.816 11.572 242.390 1.00 48.47 369 ALA A C 1
ATOM 3025 O O . ALA A 1 369 ? -63.522 10.447 242.782 1.00 48.47 369 ALA A O 1
ATOM 3026 N N . ALA A 1 370 ? -64.038 12.583 243.239 1.00 46.53 370 ALA A N 1
ATOM 3027 C CA . ALA A 1 370 ? -64.122 12.448 244.693 1.00 46.53 370 ALA A CA 1
ATOM 3028 C C . ALA A 1 370 ? -65.510 12.007 245.209 1.00 46.53 370 ALA A C 1
ATOM 3030 O O . ALA A 1 370 ? -65.664 11.777 246.406 1.00 46.53 370 ALA A O 1
ATOM 3031 N N . LYS A 1 371 ? -66.545 11.903 244.368 1.00 43.31 371 LYS A N 1
ATOM 3032 C CA . LYS A 1 371 ? -67.914 11.642 244.838 1.00 43.31 371 LYS A CA 1
ATOM 3033 C C . LYS A 1 371 ? -68.685 10.770 243.867 1.00 43.31 371 LYS A C 1
ATOM 3035 O O . LYS A 1 371 ? -69.251 11.283 242.911 1.00 43.31 371 LYS A O 1
ATOM 3040 N N . ALA A 1 372 ? -68.713 9.482 244.175 1.00 46.56 372 ALA A N 1
ATOM 3041 C CA . ALA A 1 372 ? -69.725 8.485 243.808 1.00 46.56 372 ALA A CA 1
ATOM 3042 C C . ALA A 1 372 ? -68.971 7.168 243.626 1.00 46.56 372 ALA A C 1
ATOM 3044 O O . ALA A 1 372 ? -68.611 6.797 242.517 1.00 46.56 372 ALA A O 1
ATOM 3045 N N . SER A 1 373 ? -68.472 6.541 244.689 1.00 43.84 373 SER A N 1
ATOM 3046 C CA . SER A 1 373 ? -69.180 6.197 245.926 1.00 43.84 373 SER A CA 1
ATOM 3047 C C . SER A 1 373 ? -70.389 5.299 245.676 1.00 43.84 373 SER A C 1
ATOM 3049 O O . SER A 1 373 ? -71.279 5.630 244.897 1.00 43.84 373 SER A O 1
ATOM 3051 N N . SER A 1 374 ? -70.415 4.232 246.476 1.00 41.56 374 SER A N 1
ATOM 3052 C CA . SER A 1 374 ? -71.616 3.665 247.085 1.00 41.56 374 SER A CA 1
ATOM 3053 C C . SER A 1 374 ? -72.660 3.105 246.122 1.00 41.56 374 SER A C 1
ATOM 3055 O O . SER A 1 374 ? -73.680 3.738 245.851 1.00 41.56 374 SER A O 1
ATOM 3057 N N . GLY A 1 375 ? -72.398 1.872 245.698 1.00 36.53 375 GLY A N 1
ATOM 3058 C CA . GLY A 1 375 ? -73.376 0.793 245.617 1.00 36.53 375 GLY A CA 1
ATOM 3059 C C . GLY A 1 375 ? -72.781 -0.404 246.338 1.00 36.53 375 GLY A C 1
ATOM 3060 O O . GLY A 1 375 ? -71.601 -0.691 246.029 1.00 36.53 375 GLY A O 1
#

Radius of gyration: 134.28 Å; chains: 1; bounding box: 176×88×394 Å

Organism: Rhynchophorus ferrugineus (NCBI:txid354439)

pLDDT: mean 78.11, std 19.3, range [34.66, 98.44]

InterPro domains:
  IPR000956 Stathmin family [PF00836] (42-175)
  IPR000956 Stathmin family [PR00345] (45-63)
  IPR000956 Stathmin family [PR00345] (73-101)
  IPR000956 Stathmin family [PR00345] (126-149)
  IPR000956 Stathmin family [PR00345] (150-174)
  IPR000956 Stathmin family [PS51663] (41-181)
  IPR000956 Stathmin family [PTHR10104] (13-176)
  IPR036002 Stathmin superfamily [SSF101494] (42-176)